Protein AF-D9UKZ8-F1 (afdb_monomer_lite)

Structure (mmCIF, N/CA/C/O backbone):
data_AF-D9UKZ8-F1
#
_entry.id   AF-D9UKZ8-F1
#
loop_
_atom_site.group_PDB
_atom_site.id
_atom_site.type_symbol
_atom_site.label_atom_id
_atom_site.label_alt_id
_atom_site.label_comp_id
_atom_site.label_asym_id
_atom_site.label_entity_id
_atom_site.label_seq_id
_atom_site.pdbx_PDB_ins_code
_atom_site.Cartn_x
_atom_site.Cartn_y
_atom_site.Cartn_z
_atom_site.occupancy
_atom_site.B_iso_or_equiv
_atom_site.auth_seq_id
_atom_site.auth_comp_id
_atom_site.auth_asym_id
_atom_site.auth_atom_id
_atom_site.pdbx_PDB_model_num
ATOM 1 N N . MET A 1 1 ? 31.406 -18.315 -39.374 1.00 43.69 1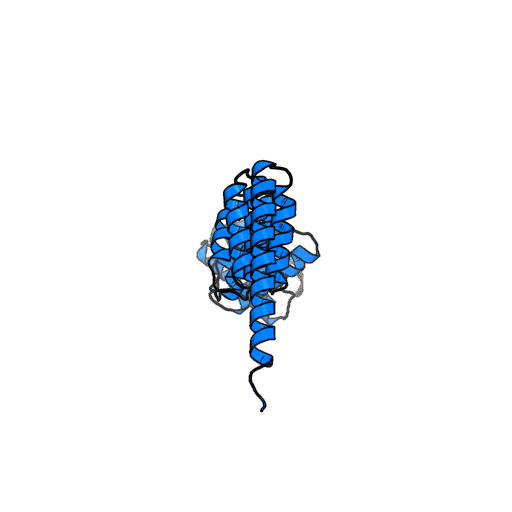 MET A N 1
ATOM 2 C CA . MET A 1 1 ? 31.019 -16.889 -39.378 1.00 43.69 1 MET A CA 1
ATOM 3 C C . MET A 1 1 ? 30.953 -16.424 -37.938 1.00 43.69 1 MET A C 1
ATOM 5 O O . MET A 1 1 ? 30.116 -16.901 -37.186 1.00 43.69 1 MET A O 1
ATOM 9 N N . THR A 1 2 ? 31.906 -15.600 -37.524 1.00 48.28 2 THR A N 1
ATOM 10 C CA . THR A 1 2 ? 32.027 -15.119 -36.146 1.00 48.28 2 THR A CA 1
ATOM 11 C C . THR A 1 2 ? 31.001 -14.008 -35.942 1.00 48.28 2 THR A C 1
ATOM 13 O O . THR A 1 2 ? 31.088 -12.976 -36.603 1.00 48.28 2 THR A O 1
ATOM 16 N N . HIS A 1 3 ? 30.013 -14.212 -35.069 1.00 52.50 3 HIS A N 1
ATOM 17 C CA . HIS A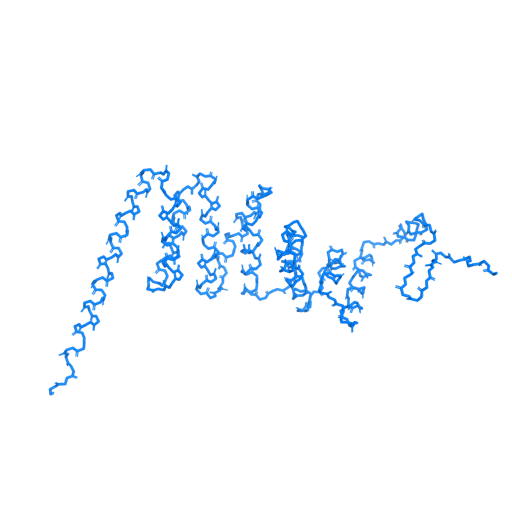 1 3 ? 29.114 -13.143 -34.630 1.00 52.50 3 HIS A CA 1
ATOM 18 C C . HIS A 1 3 ? 29.924 -12.110 -33.825 1.00 52.50 3 HIS A C 1
ATOM 20 O O . HIS A 1 3 ? 30.012 -12.182 -32.605 1.00 52.50 3 HIS A O 1
ATOM 26 N N . LEU A 1 4 ? 30.554 -11.163 -34.523 1.00 62.19 4 LEU A N 1
ATOM 27 C CA . LEU A 1 4 ? 31.272 -10.009 -33.968 1.00 62.19 4 LEU A CA 1
ATOM 28 C C . LEU A 1 4 ? 30.285 -8.861 -33.695 1.00 62.19 4 LEU A C 1
ATOM 30 O O . LEU A 1 4 ? 30.424 -7.753 -34.202 1.00 62.19 4 LEU A O 1
ATOM 34 N N . GLY A 1 5 ? 29.232 -9.156 -32.935 1.00 75.81 5 GLY A N 1
ATOM 35 C CA . GLY A 1 5 ? 28.256 -8.169 -32.479 1.00 75.81 5 GLY A CA 1
ATOM 36 C C . GLY A 1 5 ? 28.402 -7.909 -30.978 1.00 75.81 5 GLY A C 1
ATOM 37 O O . GLY A 1 5 ? 28.813 -8.807 -30.244 1.00 75.81 5 GLY A O 1
ATOM 38 N N . PRO A 1 6 ? 28.022 -6.719 -30.477 1.00 83.56 6 PRO A N 1
ATOM 39 C CA . PRO A 1 6 ? 27.996 -6.446 -29.036 1.00 83.56 6 PRO A CA 1
ATOM 40 C C . PRO A 1 6 ? 26.953 -7.289 -28.281 1.00 83.56 6 PRO A C 1
ATOM 42 O O . PRO A 1 6 ? 26.957 -7.333 -27.049 1.00 83.56 6 PRO A O 1
ATOM 45 N N . LEU A 1 7 ? 26.071 -7.966 -29.021 1.00 87.25 7 LEU A N 1
ATOM 46 C CA . LEU A 1 7 ? 25.014 -8.828 -28.523 1.00 87.25 7 LEU A CA 1
ATOM 47 C C . LEU A 1 7 ? 25.228 -10.269 -29.007 1.00 87.25 7 LEU A C 1
ATOM 49 O O . LEU A 1 7 ? 25.639 -10.500 -30.143 1.00 87.25 7 LEU A O 1
ATOM 53 N N . THR A 1 8 ? 24.918 -11.228 -28.143 1.00 87.75 8 THR A N 1
ATOM 54 C CA . THR A 1 8 ? 24.933 -12.672 -28.397 1.00 87.75 8 THR A CA 1
ATOM 55 C C . THR A 1 8 ? 23.569 -13.277 -28.074 1.00 87.75 8 THR A C 1
ATOM 57 O O . THR A 1 8 ? 22.753 -12.671 -27.380 1.00 87.75 8 THR A O 1
ATOM 60 N N . GLY A 1 9 ? 23.319 -14.495 -28.554 1.00 84.56 9 GLY A N 1
ATOM 61 C CA . GLY A 1 9 ? 22.073 -15.222 -28.307 1.00 84.56 9 GLY A CA 1
ATOM 62 C C . GLY A 1 9 ? 21.142 -15.277 -29.518 1.00 84.56 9 GLY A C 1
ATOM 63 O O . GLY A 1 9 ? 21.522 -14.896 -30.623 1.00 84.56 9 GLY A O 1
ATOM 64 N N . GLY A 1 10 ? 19.948 -15.828 -29.300 1.00 76.94 10 GLY A N 1
ATOM 65 C CA . GLY A 1 10 ? 18.916 -16.036 -30.319 1.00 76.94 10 GLY A CA 1
ATOM 66 C C . GLY A 1 10 ? 17.708 -15.109 -30.128 1.00 76.94 10 GLY A C 1
ATOM 67 O O . GLY A 1 10 ? 17.706 -14.308 -29.190 1.00 76.94 10 GLY A O 1
ATOM 68 N N . PRO A 1 11 ? 16.670 -15.228 -30.976 1.00 70.44 11 PRO A N 1
ATOM 69 C CA . PRO A 1 11 ? 15.498 -14.343 -30.964 1.00 70.44 11 PRO A CA 1
ATOM 70 C C . PRO A 1 11 ? 14.793 -14.258 -29.600 1.00 70.44 11 PRO A C 1
ATOM 72 O O . PRO A 1 11 ? 14.291 -13.196 -29.244 1.00 70.44 11 PRO A O 1
ATOM 75 N N . ASP A 1 12 ? 14.836 -15.327 -28.801 1.00 69.81 12 ASP A N 1
ATOM 76 C CA . ASP A 1 12 ? 14.158 -15.385 -27.500 1.00 69.81 12 ASP A CA 1
ATOM 77 C C . ASP A 1 12 ? 15.036 -14.958 -26.312 1.00 69.81 12 ASP A C 1
ATOM 79 O O . ASP A 1 12 ? 14.540 -14.770 -25.201 1.00 69.81 12 ASP A O 1
ATOM 83 N N . ALA A 1 13 ? 16.350 -14.812 -26.510 1.00 75.62 13 ALA A N 1
ATOM 84 C CA . ALA A 1 13 ? 17.276 -14.505 -25.424 1.00 75.62 13 ALA A CA 1
ATOM 85 C C . ALA A 1 13 ? 18.540 -13.801 -25.929 1.00 75.62 13 ALA A C 1
ATOM 87 O O . ALA A 1 13 ? 19.589 -14.425 -26.114 1.00 75.62 13 ALA A O 1
ATOM 88 N N . VAL A 1 14 ? 18.434 -12.483 -26.099 1.00 83.75 14 VAL A N 1
ATOM 89 C CA . VAL A 1 14 ? 19.556 -11.602 -26.436 1.00 83.75 14 VAL A CA 1
ATOM 90 C C . VAL A 1 14 ? 20.306 -11.200 -25.165 1.00 83.75 14 VAL A C 1
ATOM 92 O O . VAL A 1 14 ? 19.712 -10.784 -24.170 1.00 83.75 14 VAL A O 1
ATOM 95 N N . ARG A 1 15 ? 21.631 -11.326 -25.193 1.00 86.50 15 ARG A N 1
ATOM 96 C CA . ARG A 1 15 ? 22.547 -11.026 -24.088 1.00 86.50 15 ARG A CA 1
ATOM 97 C C . ARG A 1 15 ? 23.670 -10.128 -24.588 1.00 86.50 15 ARG A C 1
ATOM 99 O O . ARG A 1 15 ? 23.974 -10.121 -25.773 1.00 86.50 15 ARG A O 1
ATOM 106 N N . TRP A 1 16 ? 24.315 -9.386 -23.696 1.00 87.69 16 TRP A N 1
ATOM 107 C CA . TRP A 1 16 ? 25.563 -8.711 -24.054 1.00 87.69 16 TRP A CA 1
ATOM 108 C C . TRP A 1 16 ? 26.669 -9.742 -24.238 1.00 87.69 16 TRP A C 1
ATOM 110 O O . TRP A 1 16 ? 26.796 -10.657 -23.426 1.00 87.69 16 TRP A O 1
ATOM 120 N N . ALA A 1 17 ? 27.488 -9.572 -25.275 1.00 89.50 17 ALA A N 1
ATOM 121 C CA . ALA A 1 17 ? 28.642 -10.436 -25.507 1.00 89.50 17 ALA A CA 1
ATOM 122 C C . ALA A 1 17 ? 29.634 -10.385 -24.331 1.00 89.50 17 ALA A C 1
ATOM 124 O O . ALA A 1 17 ? 30.278 -11.381 -24.017 1.00 89.50 17 ALA A O 1
ATOM 125 N N . HIS A 1 18 ? 29.727 -9.227 -23.667 1.00 85.94 18 HIS A N 1
ATOM 126 C CA . HIS A 1 18 ? 30.562 -9.016 -22.491 1.00 85.94 18 HIS A CA 1
ATOM 127 C C . HIS A 1 18 ? 29.959 -7.931 -21.574 1.00 85.94 18 HIS A C 1
ATOM 129 O O . HIS A 1 18 ? 29.495 -6.913 -22.100 1.00 85.94 18 HIS A O 1
ATOM 135 N N . PRO A 1 19 ? 29.998 -8.068 -20.230 1.00 86.06 19 PRO A N 1
ATOM 136 C CA . PRO A 1 19 ? 29.490 -7.049 -19.301 1.00 86.06 19 PRO A CA 1
ATOM 137 C C . PRO A 1 19 ? 30.076 -5.645 -19.529 1.00 86.06 19 PRO A C 1
ATOM 139 O O . PRO A 1 19 ? 29.339 -4.667 -19.526 1.00 86.06 19 PRO A O 1
ATOM 142 N N . LEU A 1 20 ? 31.370 -5.543 -19.859 1.00 88.88 20 LEU A N 1
ATOM 143 C CA . LEU A 1 20 ? 32.014 -4.250 -20.158 1.00 88.88 20 LEU A CA 1
ATOM 144 C C . LEU A 1 20 ? 31.395 -3.505 -21.353 1.00 88.88 20 LEU A C 1
ATOM 146 O O . LEU A 1 20 ? 31.395 -2.279 -21.366 1.00 88.88 20 LEU A O 1
ATOM 150 N N . LEU A 1 21 ? 30.855 -4.215 -22.351 1.00 88.75 21 LEU A N 1
ATOM 151 C CA . LEU A 1 21 ? 30.192 -3.572 -23.493 1.00 88.75 21 LEU A CA 1
ATOM 152 C C . LEU A 1 21 ? 28.871 -2.927 -23.070 1.00 88.75 21 LEU A C 1
ATOM 154 O O . LEU A 1 21 ? 28.566 -1.814 -23.494 1.00 88.75 21 LEU A O 1
ATOM 158 N N . ARG A 1 22 ? 28.122 -3.602 -22.189 1.00 87.44 22 ARG A N 1
ATOM 159 C CA . ARG A 1 22 ? 26.929 -3.032 -21.557 1.00 87.44 22 ARG A CA 1
ATOM 160 C C . ARG A 1 22 ? 27.299 -1.766 -20.800 1.00 87.44 22 ARG A C 1
ATOM 162 O O . ARG A 1 22 ? 26.659 -0.739 -21.000 1.00 87.44 22 ARG A O 1
ATOM 169 N N . ASP A 1 23 ? 28.321 -1.839 -19.956 1.00 88.50 23 ASP A N 1
ATOM 170 C CA . ASP A 1 23 ? 28.701 -0.723 -19.092 1.00 88.50 23 ASP A CA 1
ATOM 171 C C . ASP A 1 23 ? 29.212 0.469 -19.909 1.00 88.50 23 ASP A C 1
ATOM 173 O O . ASP A 1 23 ? 28.809 1.596 -19.638 1.00 88.50 23 ASP A O 1
ATOM 177 N N . ALA A 1 24 ? 29.989 0.233 -20.972 1.00 89.56 24 ALA A N 1
ATOM 178 C CA . ALA A 1 24 ? 30.436 1.278 -21.893 1.00 89.56 24 ALA A CA 1
ATOM 179 C C . ALA A 1 24 ? 29.264 1.988 -22.594 1.00 89.56 24 ALA A C 1
ATOM 181 O O . ALA A 1 24 ? 29.239 3.216 -22.677 1.00 89.56 24 ALA A O 1
ATOM 182 N N . VAL A 1 25 ? 28.259 1.236 -23.060 1.00 87.19 25 VAL A N 1
ATOM 183 C CA . VAL A 1 25 ? 27.056 1.821 -23.678 1.00 87.19 25 VAL A CA 1
ATOM 184 C C . VAL A 1 25 ? 26.232 2.593 -22.649 1.00 87.19 25 VAL A C 1
ATOM 186 O O . VAL A 1 25 ? 25.792 3.710 -22.922 1.00 87.19 25 VAL A O 1
ATOM 189 N N . LEU A 1 26 ? 26.036 2.024 -21.458 1.00 85.94 26 LEU A N 1
ATOM 190 C CA . LEU A 1 26 ? 25.257 2.659 -20.400 1.00 85.94 26 LEU A CA 1
ATOM 191 C C . LEU A 1 26 ? 25.962 3.887 -19.814 1.00 85.94 26 LEU A C 1
ATOM 193 O O . LEU A 1 26 ? 25.271 4.819 -19.405 1.00 85.94 26 LEU A O 1
ATOM 197 N N . ALA A 1 27 ? 27.296 3.936 -19.788 1.00 88.25 27 ALA A N 1
ATOM 198 C CA . ALA A 1 27 ? 28.064 5.088 -19.311 1.00 88.25 27 ALA A CA 1
ATOM 199 C C . ALA A 1 27 ? 27.770 6.363 -20.120 1.00 88.25 27 ALA A C 1
ATOM 201 O O . ALA A 1 27 ? 27.761 7.453 -19.558 1.00 88.25 27 ALA A O 1
ATOM 202 N N . GLY A 1 28 ? 27.449 6.228 -21.411 1.00 88.88 28 GLY A N 1
ATOM 203 C CA . GLY A 1 28 ? 27.037 7.350 -22.259 1.00 88.88 28 GLY A CA 1
ATOM 204 C C . GLY A 1 28 ? 25.575 7.783 -22.091 1.00 88.88 28 GLY A C 1
ATOM 205 O O . GLY A 1 28 ? 25.136 8.725 -22.748 1.00 88.88 28 GLY A O 1
ATOM 206 N N . TRP A 1 29 ? 24.781 7.091 -21.269 1.00 93.75 29 TRP A N 1
ATOM 207 C CA . TRP A 1 29 ? 23.361 7.393 -21.093 1.00 93.75 29 TRP A CA 1
ATOM 208 C C . TRP A 1 29 ? 23.116 8.264 -19.870 1.00 93.75 29 TRP A C 1
ATOM 210 O O . TRP A 1 29 ? 23.532 7.929 -18.763 1.00 93.75 29 TRP A O 1
ATOM 220 N N . THR A 1 30 ? 22.315 9.312 -20.058 1.00 94.44 30 THR A N 1
ATOM 221 C CA . THR A 1 30 ? 21.744 10.078 -18.948 1.00 94.44 30 THR A CA 1
ATOM 222 C C . THR A 1 30 ? 20.743 9.234 -18.158 1.00 94.44 30 THR A C 1
ATOM 224 O O . THR A 1 30 ? 20.099 8.329 -18.701 1.00 94.44 30 THR A O 1
ATOM 227 N N . ASP A 1 31 ? 20.527 9.575 -16.888 1.00 90.75 31 ASP A N 1
ATOM 228 C CA . ASP A 1 31 ? 19.522 8.900 -16.059 1.00 90.75 31 ASP A CA 1
ATOM 229 C C . ASP A 1 31 ? 18.110 9.006 -16.642 1.00 90.75 31 ASP A C 1
ATOM 231 O O . ASP A 1 31 ? 17.330 8.058 -16.572 1.00 90.75 31 ASP A O 1
ATOM 235 N N . ALA A 1 32 ? 17.784 10.142 -17.267 1.00 92.94 32 ALA A N 1
ATOM 236 C CA . ALA A 1 32 ? 16.512 10.327 -17.958 1.00 92.94 32 ALA A CA 1
ATOM 237 C C . ALA A 1 32 ? 16.336 9.302 -19.088 1.00 92.94 32 ALA A C 1
ATOM 239 O O . ALA A 1 32 ? 15.286 8.666 -19.186 1.00 92.94 32 ALA A O 1
ATOM 240 N N . ARG A 1 33 ? 17.386 9.080 -19.889 1.00 94.12 33 ARG A N 1
ATOM 241 C CA . ARG A 1 33 ? 17.378 8.080 -20.961 1.00 94.12 33 ARG A CA 1
ATOM 242 C C . ARG A 1 33 ? 17.247 6.660 -20.411 1.00 94.12 33 ARG A C 1
ATOM 244 O O . ARG A 1 33 ? 16.481 5.871 -20.954 1.00 94.12 33 ARG A O 1
ATOM 251 N N . ARG A 1 34 ? 17.942 6.337 -19.314 1.00 93.25 34 ARG A N 1
ATOM 252 C CA . ARG A 1 34 ? 17.830 5.027 -18.646 1.00 93.25 34 ARG A CA 1
ATOM 253 C C . ARG A 1 34 ? 16.407 4.772 -18.146 1.00 93.25 34 ARG A C 1
ATOM 255 O O . ARG A 1 34 ? 15.838 3.723 -18.437 1.00 93.25 34 ARG A O 1
ATOM 262 N N . ARG A 1 35 ? 15.806 5.746 -17.455 1.00 93.81 35 ARG A N 1
ATOM 263 C CA . ARG A 1 35 ? 14.422 5.658 -16.963 1.00 93.81 35 ARG A CA 1
ATOM 264 C C . ARG A 1 35 ? 13.412 5.490 -18.099 1.00 93.81 35 ARG A C 1
ATOM 266 O O . ARG A 1 35 ? 12.496 4.682 -17.964 1.00 93.81 35 ARG A O 1
ATOM 273 N N . LEU A 1 36 ? 13.590 6.212 -19.210 1.00 94.50 36 LEU A N 1
ATOM 274 C CA . LEU A 1 36 ? 12.739 6.069 -20.394 1.00 94.50 36 LEU A CA 1
ATOM 275 C C . LEU A 1 36 ? 12.841 4.661 -20.992 1.00 94.50 36 LEU A C 1
ATOM 277 O O . LEU A 1 36 ? 11.817 4.028 -21.216 1.00 94.50 36 LEU A O 1
ATOM 281 N N . ALA A 1 37 ? 14.052 4.127 -21.157 1.00 94.44 37 ALA A N 1
ATOM 282 C CA . ALA A 1 37 ? 14.236 2.775 -21.681 1.00 94.44 37 ALA A CA 1
ATOM 283 C C . ALA A 1 37 ? 13.603 1.699 -20.778 1.00 94.44 37 ALA A C 1
ATOM 285 O O . ALA A 1 37 ? 13.014 0.737 -21.269 1.00 94.44 37 ALA A O 1
ATOM 286 N N . HIS A 1 38 ? 13.674 1.861 -19.451 1.00 96.12 38 HIS A N 1
ATOM 287 C CA . HIS A 1 38 ? 12.977 0.975 -18.516 1.00 96.12 38 HIS A CA 1
ATOM 288 C C . HIS A 1 38 ? 11.454 1.047 -18.661 1.00 96.12 38 HIS A C 1
ATOM 290 O O . HIS A 1 38 ? 10.794 0.006 -18.631 1.00 96.12 38 HIS A O 1
ATOM 296 N N . ARG A 1 39 ? 10.902 2.248 -18.869 1.00 96.00 39 ARG A N 1
ATOM 297 C CA . ARG A 1 39 ? 9.478 2.437 -19.166 1.00 96.00 39 ARG A CA 1
ATOM 298 C C . ARG A 1 39 ? 9.084 1.754 -20.477 1.00 96.00 39 ARG A C 1
ATOM 300 O O . ARG A 1 39 ? 8.134 0.981 -20.480 1.00 96.00 39 ARG A O 1
ATOM 307 N N . GLU A 1 40 ? 9.816 1.988 -21.563 1.00 96.62 40 GLU A N 1
ATOM 308 C CA . GLU A 1 40 ? 9.535 1.384 -22.875 1.00 96.62 40 GLU A CA 1
ATOM 309 C C . GLU A 1 40 ? 9.595 -0.148 -22.820 1.00 96.62 40 GLU A C 1
ATOM 311 O O . GLU A 1 40 ? 8.739 -0.830 -23.386 1.00 96.62 40 GLU A O 1
ATOM 316 N N . ALA A 1 41 ? 10.563 -0.698 -22.081 1.00 95.94 41 ALA A N 1
ATOM 317 C CA . ALA A 1 41 ? 10.653 -2.132 -21.837 1.00 95.94 41 ALA A CA 1
ATOM 318 C C . ALA A 1 41 ? 9.440 -2.656 -21.051 1.00 95.94 41 ALA A C 1
ATOM 320 O O . ALA A 1 41 ? 8.880 -3.686 -21.422 1.00 95.94 41 ALA A O 1
ATOM 321 N N . ALA A 1 42 ? 9.006 -1.953 -19.999 1.00 97.31 42 ALA A N 1
ATOM 322 C CA . ALA A 1 42 ? 7.806 -2.315 -19.243 1.00 97.31 42 ALA A CA 1
ATOM 323 C C . ALA A 1 42 ? 6.557 -2.320 -20.142 1.00 97.31 42 ALA A C 1
ATOM 325 O O . ALA A 1 42 ? 5.793 -3.282 -20.145 1.00 97.31 42 ALA A O 1
ATOM 326 N N . GLU A 1 43 ? 6.383 -1.279 -20.956 1.00 96.94 43 GLU A N 1
ATOM 327 C CA . GLU A 1 43 ? 5.266 -1.170 -21.895 1.00 96.94 43 GLU A CA 1
ATOM 328 C C . GLU A 1 43 ? 5.286 -2.282 -22.954 1.00 96.94 43 GLU A C 1
ATOM 330 O O . GLU A 1 43 ? 4.236 -2.821 -23.305 1.00 96.94 43 GLU A O 1
ATOM 335 N N . ALA A 1 44 ? 6.465 -2.660 -23.456 1.00 96.62 44 ALA A N 1
ATOM 336 C CA . ALA A 1 44 ? 6.603 -3.760 -24.405 1.00 96.62 44 ALA A CA 1
ATOM 337 C C . ALA A 1 44 ? 6.222 -5.115 -23.785 1.00 96.62 44 ALA A C 1
ATOM 339 O O . ALA A 1 44 ? 5.482 -5.876 -24.409 1.00 96.62 44 ALA A O 1
ATOM 340 N N . LEU A 1 45 ? 6.675 -5.392 -22.556 1.00 96.19 45 LEU A N 1
ATOM 341 C CA . LEU A 1 45 ? 6.308 -6.604 -21.813 1.00 96.19 45 LEU A CA 1
ATOM 342 C C . LEU A 1 45 ? 4.795 -6.656 -21.557 1.00 96.19 45 LEU A C 1
ATOM 344 O O . LEU A 1 45 ? 4.164 -7.684 -21.792 1.00 96.19 45 LEU A O 1
ATOM 348 N N . LEU A 1 46 ? 4.198 -5.527 -21.162 1.00 96.56 46 LEU A N 1
ATOM 349 C CA . LEU A 1 46 ? 2.756 -5.431 -20.948 1.00 96.56 46 LEU A CA 1
ATOM 350 C C . LEU A 1 46 ? 1.967 -5.708 -22.236 1.00 96.56 46 LEU A C 1
ATOM 352 O O . LEU A 1 46 ? 1.026 -6.496 -22.214 1.00 96.56 46 LEU A O 1
ATOM 356 N N . ARG A 1 47 ? 2.356 -5.103 -23.369 1.00 96.25 47 ARG A N 1
ATOM 357 C CA . ARG A 1 47 ? 1.693 -5.335 -24.668 1.00 96.25 47 ARG A CA 1
ATOM 358 C C . ARG A 1 47 ? 1.798 -6.783 -25.140 1.00 96.25 47 ARG A C 1
ATOM 360 O O . ARG A 1 47 ? 0.910 -7.247 -25.848 1.00 96.25 47 ARG A O 1
ATOM 367 N N . ARG A 1 48 ? 2.864 -7.489 -24.757 1.00 94.44 48 ARG A N 1
ATOM 368 C CA . ARG A 1 48 ? 3.038 -8.919 -25.038 1.00 94.44 48 ARG A CA 1
ATOM 369 C C . ARG A 1 48 ? 2.157 -9.816 -24.157 1.00 94.44 48 ARG A C 1
ATOM 371 O O . ARG A 1 48 ? 1.995 -10.988 -24.476 1.00 94.44 48 ARG A O 1
ATOM 378 N N . GLY A 1 49 ? 1.564 -9.272 -23.094 1.00 94.38 49 GLY A N 1
ATOM 379 C CA . GLY A 1 49 ? 0.750 -10.028 -22.143 1.00 94.38 49 GLY A CA 1
ATOM 380 C C . GLY A 1 49 ? 1.578 -10.778 -21.101 1.00 94.38 49 GLY A C 1
ATOM 381 O O . GLY A 1 49 ? 1.114 -11.778 -20.555 1.00 94.38 49 GLY A O 1
ATOM 382 N N . ASP A 1 50 ? 2.806 -10.325 -20.829 1.00 94.50 50 ASP A N 1
ATOM 383 C CA . ASP A 1 50 ? 3.622 -10.906 -19.769 1.00 94.50 50 ASP A CA 1
ATOM 384 C C . ASP A 1 50 ? 2.959 -10.723 -18.395 1.00 94.50 50 ASP A C 1
ATOM 386 O O . ASP A 1 50 ? 2.154 -9.817 -18.162 1.00 94.50 50 ASP A O 1
ATOM 390 N N . ARG A 1 51 ? 3.344 -11.585 -17.448 1.00 94.75 51 ARG A N 1
ATOM 391 C CA . ARG A 1 51 ? 2.915 -11.474 -16.049 1.00 94.75 51 ARG A CA 1
ATOM 392 C C . ARG A 1 51 ? 3.321 -10.125 -15.442 1.00 94.75 51 ARG A C 1
ATOM 394 O O . ARG A 1 51 ? 4.314 -9.519 -15.845 1.00 94.75 51 ARG A O 1
ATOM 401 N N . ALA A 1 52 ? 2.585 -9.704 -14.413 1.00 95.81 52 ALA A N 1
ATOM 402 C CA . ALA A 1 52 ? 2.783 -8.417 -13.751 1.00 95.81 52 ALA A CA 1
ATOM 403 C C . ALA A 1 52 ? 4.206 -8.234 -13.195 1.00 95.81 52 ALA A C 1
ATOM 405 O O . ALA A 1 52 ? 4.795 -7.172 -13.367 1.00 95.81 52 ALA A O 1
ATOM 406 N N . GLU A 1 53 ? 4.801 -9.268 -12.591 1.00 96.31 53 GLU A N 1
ATOM 407 C CA . GLU A 1 53 ? 6.106 -9.146 -11.930 1.00 96.31 53 GLU A CA 1
ATOM 408 C C . GLU A 1 53 ? 7.261 -8.754 -12.882 1.00 96.31 53 GLU A C 1
ATOM 410 O O . GLU A 1 53 ? 7.959 -7.779 -12.589 1.00 96.31 53 GLU A O 1
ATOM 415 N N . PRO A 1 54 ? 7.479 -9.413 -14.040 1.00 96.62 54 PRO A N 1
ATOM 416 C CA . PRO A 1 54 ? 8.460 -8.957 -15.025 1.00 96.62 54 PRO A CA 1
ATOM 417 C C . PRO A 1 54 ? 8.298 -7.491 -15.438 1.00 96.62 54 PRO A C 1
ATOM 419 O O . PRO A 1 54 ? 9.300 -6.786 -15.581 1.00 96.62 54 PRO A O 1
ATOM 422 N N . VAL A 1 55 ? 7.055 -7.028 -15.609 1.00 97.88 55 VAL A N 1
ATOM 423 C CA . VAL A 1 55 ? 6.744 -5.633 -15.949 1.00 97.88 55 VAL A CA 1
ATOM 424 C C . VAL A 1 55 ? 7.088 -4.715 -14.770 1.00 97.88 55 VAL A C 1
ATOM 426 O O . VAL A 1 55 ? 7.811 -3.731 -14.942 1.00 97.88 55 VAL A O 1
ATOM 429 N N . ALA A 1 56 ? 6.651 -5.068 -13.560 1.00 97.44 56 ALA A N 1
ATOM 430 C CA . ALA A 1 56 ? 6.895 -4.327 -12.326 1.00 97.44 56 ALA A CA 1
ATOM 431 C C . ALA A 1 56 ? 8.393 -4.160 -12.030 1.00 97.44 56 ALA A C 1
ATOM 433 O O . ALA A 1 56 ? 8.836 -3.058 -11.710 1.00 97.44 56 ALA A O 1
ATOM 434 N N . ARG A 1 57 ? 9.213 -5.199 -12.244 1.00 97.31 57 ARG A N 1
ATOM 435 C CA . ARG A 1 57 ? 10.678 -5.111 -12.092 1.00 97.31 57 ARG A CA 1
ATOM 436 C C . ARG A 1 57 ? 11.314 -4.091 -13.042 1.00 97.31 57 ARG A C 1
ATOM 438 O O . ARG A 1 57 ? 12.337 -3.502 -12.706 1.00 97.31 57 ARG A O 1
ATOM 445 N N . ARG A 1 58 ? 10.727 -3.835 -14.218 1.00 97.12 58 ARG A N 1
ATOM 446 C CA . ARG A 1 58 ? 11.173 -2.730 -15.089 1.00 97.12 58 ARG A CA 1
ATOM 447 C C . ARG A 1 58 ? 10.694 -1.380 -14.574 1.00 97.12 58 ARG A C 1
ATOM 449 O O . ARG A 1 58 ? 11.478 -0.435 -14.583 1.00 97.12 58 ARG A O 1
ATOM 456 N N . LEU A 1 59 ? 9.468 -1.306 -14.058 1.00 97.50 59 LEU A N 1
ATOM 457 C CA . LEU A 1 59 ? 8.915 -0.087 -13.461 1.00 97.50 59 LEU A CA 1
ATOM 458 C C . LEU A 1 59 ? 9.677 0.394 -12.218 1.00 97.50 59 LEU A C 1
ATOM 460 O O . LEU A 1 59 ? 9.754 1.604 -12.011 1.00 97.50 59 LEU A O 1
ATOM 464 N N . LEU A 1 60 ? 10.300 -0.505 -11.446 1.00 97.12 60 LEU A N 1
ATOM 465 C CA . LEU A 1 60 ? 11.175 -0.137 -10.319 1.00 97.12 60 LEU A CA 1
ATOM 466 C C . LEU A 1 60 ? 12.332 0.785 -10.732 1.00 97.12 60 LEU A C 1
ATOM 468 O O . LEU A 1 60 ? 12.772 1.620 -9.947 1.00 97.12 60 LEU A O 1
ATOM 472 N N . HIS A 1 61 ? 12.814 0.652 -11.967 1.00 95.44 61 HIS A N 1
ATOM 473 C CA . HIS A 1 61 ? 13.906 1.462 -12.510 1.00 95.44 61 HIS A CA 1
ATOM 474 C C . HIS A 1 61 ? 13.421 2.550 -13.479 1.00 95.44 61 HIS A C 1
ATOM 476 O O . HIS A 1 61 ? 14.224 3.319 -14.014 1.00 95.44 61 HIS A O 1
ATOM 482 N N . ALA A 1 62 ? 12.112 2.626 -13.714 1.00 93.44 62 ALA A N 1
ATOM 483 C CA . ALA A 1 62 ? 11.490 3.693 -14.478 1.00 93.44 62 ALA A CA 1
ATOM 484 C C . ALA A 1 62 ? 11.112 4.861 -13.554 1.00 93.44 62 ALA A C 1
ATOM 486 O O . ALA A 1 62 ? 10.768 4.673 -12.386 1.00 93.44 62 ALA A O 1
ATOM 487 N N . GLY A 1 63 ? 11.114 6.080 -14.098 1.00 89.81 63 GLY A N 1
ATOM 488 C CA . GLY A 1 63 ? 10.450 7.211 -13.440 1.00 89.81 63 GLY A CA 1
ATOM 489 C C . GLY A 1 63 ? 8.928 7.038 -13.438 1.00 89.81 63 GLY A C 1
ATOM 490 O O . GLY A 1 63 ? 8.422 6.088 -14.040 1.00 89.81 63 GLY A O 1
ATOM 491 N N . THR A 1 64 ? 8.206 7.955 -12.787 1.00 93.19 64 THR A N 1
ATOM 492 C CA . THR A 1 64 ? 6.733 7.974 -12.780 1.00 93.19 64 THR A CA 1
ATOM 493 C C . THR A 1 64 ? 6.179 7.869 -14.200 1.00 93.19 64 THR A C 1
ATOM 495 O O . THR A 1 64 ? 6.598 8.599 -15.102 1.00 93.19 64 THR A O 1
ATOM 498 N N . VAL A 1 65 ? 5.255 6.932 -14.411 1.00 94.12 65 VAL A N 1
ATOM 499 C CA . VAL A 1 65 ? 4.671 6.664 -15.729 1.00 94.12 65 VAL A CA 1
ATOM 500 C C . VAL A 1 65 ? 3.486 7.590 -15.984 1.00 94.12 65 VAL A C 1
ATOM 502 O O . VAL A 1 65 ? 3.333 8.087 -17.103 1.00 94.12 65 VAL A O 1
ATOM 505 N N . GLY A 1 66 ? 2.669 7.830 -14.955 1.00 91.88 66 GLY A N 1
ATOM 506 C CA . GLY A 1 66 ? 1.475 8.668 -15.022 1.00 91.88 66 GLY A CA 1
ATOM 507 C C . GLY A 1 66 ? 0.272 7.980 -15.668 1.00 91.88 66 GLY A C 1
ATOM 508 O O . GLY A 1 66 ? -0.667 8.657 -16.077 1.00 91.88 66 GLY A O 1
ATOM 509 N N . ALA A 1 67 ? 0.299 6.650 -15.801 1.00 91.75 67 ALA A N 1
ATOM 510 C CA . ALA A 1 67 ? -0.741 5.883 -16.479 1.00 91.75 67 ALA A CA 1
ATOM 511 C C . ALA A 1 67 ? -1.376 4.839 -15.539 1.00 91.75 67 ALA A C 1
ATOM 513 O O . ALA A 1 67 ? -0.637 4.139 -14.842 1.00 91.75 67 ALA A O 1
ATOM 514 N N . PRO A 1 68 ? -2.714 4.642 -15.563 1.00 89.44 68 PRO A N 1
ATOM 515 C CA . PRO A 1 68 ? -3.407 3.736 -14.634 1.00 89.44 68 PRO A CA 1
ATOM 516 C C . PRO A 1 68 ? -2.943 2.274 -14.676 1.00 89.44 68 PRO A C 1
ATOM 518 O O . PRO A 1 68 ? -3.131 1.530 -13.718 1.00 89.44 68 PRO A O 1
ATOM 521 N N . TRP A 1 69 ? -2.356 1.831 -15.791 1.00 94.00 69 TRP A N 1
ATOM 522 C CA . TRP A 1 69 ? -1.833 0.471 -15.903 1.00 94.00 69 TRP A CA 1
ATOM 523 C C . TRP A 1 69 ? -0.606 0.247 -15.012 1.00 94.00 69 TRP A C 1
ATOM 525 O O . TRP A 1 69 ? -0.406 -0.872 -14.550 1.00 94.00 69 TRP A O 1
ATOM 535 N N . ALA A 1 70 ? 0.201 1.282 -14.755 1.00 95.69 70 ALA A N 1
ATOM 536 C CA . ALA A 1 70 ? 1.451 1.143 -14.013 1.00 95.69 70 ALA A CA 1
ATOM 537 C C . ALA A 1 70 ? 1.186 0.820 -12.540 1.00 95.69 70 ALA A C 1
ATOM 539 O O . ALA A 1 70 ? 1.752 -0.132 -12.008 1.00 95.69 70 ALA A O 1
ATOM 540 N N . SER A 1 71 ? 0.274 1.560 -11.903 1.00 93.06 71 SER A N 1
ATOM 541 C CA . SER A 1 71 ? -0.137 1.301 -10.522 1.00 93.06 71 SER A CA 1
ATOM 542 C C . SER A 1 71 ? -0.831 -0.051 -10.365 1.00 93.06 71 SER A C 1
ATOM 544 O O . SER A 1 71 ? -0.550 -0.757 -9.401 1.00 93.06 71 SER A O 1
ATOM 546 N N . ARG A 1 72 ? -1.668 -0.455 -11.333 1.00 92.12 72 ARG A N 1
ATOM 547 C CA . ARG A 1 72 ? -2.294 -1.787 -11.339 1.00 92.12 72 ARG A CA 1
ATOM 548 C C . ARG A 1 72 ? -1.252 -2.902 -11.392 1.00 92.12 72 ARG A C 1
ATOM 550 O O . ARG A 1 72 ? -1.259 -3.771 -10.535 1.00 92.12 72 ARG A O 1
ATOM 557 N N . VAL A 1 73 ? -0.319 -2.837 -12.343 1.00 96.38 73 VAL A N 1
ATOM 558 C CA . VAL A 1 73 ? 0.746 -3.841 -12.495 1.00 96.38 73 VAL A CA 1
ATOM 559 C C . VAL A 1 73 ? 1.620 -3.936 -11.244 1.00 96.38 73 VAL A C 1
ATOM 561 O O . VAL A 1 73 ? 1.977 -5.036 -10.831 1.00 96.38 73 VAL A O 1
ATOM 564 N N . LEU A 1 74 ? 1.971 -2.799 -10.636 1.00 96.06 74 LEU A N 1
ATOM 565 C CA . LEU A 1 74 ? 2.744 -2.784 -9.394 1.00 96.06 74 LEU A CA 1
ATOM 566 C C . LEU A 1 74 ? 1.955 -3.399 -8.226 1.00 96.06 74 LEU A C 1
ATOM 568 O O . LEU A 1 74 ? 2.533 -4.161 -7.458 1.00 96.06 74 LEU A O 1
ATOM 572 N N . GLY A 1 75 ? 0.651 -3.123 -8.120 1.00 92.69 75 GLY A N 1
ATOM 573 C CA . GLY A 1 75 ? -0.230 -3.733 -7.116 1.00 92.69 75 GLY A CA 1
ATOM 574 C C . GLY A 1 75 ? -0.401 -5.245 -7.296 1.00 92.69 75 GLY A C 1
ATOM 575 O O . GLY A 1 75 ? -0.290 -5.999 -6.330 1.00 92.69 75 GLY A O 1
ATOM 576 N N . ASP A 1 76 ? -0.592 -5.704 -8.534 1.00 93.75 76 ASP A N 1
ATOM 577 C CA . ASP A 1 76 ? -0.706 -7.130 -8.861 1.00 93.75 76 ASP A CA 1
ATOM 578 C C . ASP A 1 76 ? 0.609 -7.872 -8.558 1.00 93.75 76 ASP A C 1
ATOM 580 O O . ASP A 1 76 ? 0.601 -8.961 -7.984 1.00 93.75 76 ASP A O 1
ATOM 584 N N . ALA A 1 77 ? 1.756 -7.269 -8.896 1.00 96.19 77 ALA A N 1
ATOM 585 C CA . ALA A 1 77 ? 3.070 -7.822 -8.573 1.00 96.19 77 ALA A CA 1
ATOM 586 C C . ALA A 1 77 ? 3.345 -7.843 -7.062 1.00 96.19 77 ALA A C 1
ATOM 588 O O . ALA A 1 77 ? 3.937 -8.801 -6.569 1.00 96.19 77 ALA A O 1
ATOM 589 N N . ALA A 1 78 ? 2.904 -6.819 -6.325 1.00 92.50 78 ALA A N 1
ATOM 590 C CA . ALA A 1 78 ? 2.995 -6.796 -4.869 1.00 92.50 78 ALA A CA 1
ATOM 591 C C . ALA A 1 78 ? 2.148 -7.904 -4.234 1.00 92.50 78 ALA A C 1
ATOM 593 O O . ALA A 1 78 ? 2.639 -8.604 -3.357 1.00 92.50 78 ALA A O 1
ATOM 594 N N . THR A 1 79 ? 0.919 -8.110 -4.717 1.00 91.06 79 THR A N 1
ATOM 595 C CA . THR A 1 79 ? 0.035 -9.183 -4.233 1.00 91.06 79 THR A CA 1
ATOM 596 C C . THR A 1 79 ? 0.674 -10.553 -4.459 1.00 91.06 79 THR A C 1
ATOM 598 O O . THR A 1 79 ? 0.802 -11.325 -3.518 1.00 91.06 79 THR A O 1
ATOM 601 N N . ALA A 1 80 ? 1.187 -10.814 -5.667 1.00 93.56 80 ALA A N 1
ATOM 602 C CA . ALA A 1 80 ? 1.896 -12.061 -5.958 1.00 93.56 80 ALA A CA 1
ATOM 603 C C . ALA A 1 80 ? 3.138 -12.259 -5.065 1.00 93.56 80 ALA A C 1
ATOM 605 O O . ALA A 1 80 ? 3.401 -13.362 -4.598 1.00 93.56 80 ALA A O 1
ATOM 606 N N . ALA A 1 81 ? 3.893 -11.191 -4.789 1.00 92.44 81 ALA A N 1
ATOM 607 C CA . ALA A 1 81 ? 5.037 -11.262 -3.885 1.00 92.44 81 ALA A CA 1
ATOM 608 C C . ALA A 1 81 ? 4.624 -11.542 -2.429 1.00 92.44 81 ALA A C 1
ATOM 610 O O . ALA A 1 81 ? 5.321 -12.291 -1.747 1.00 92.44 81 ALA A O 1
ATOM 611 N N . LEU A 1 82 ? 3.504 -10.986 -1.955 1.00 86.44 82 LEU A N 1
ATOM 612 C CA . LEU A 1 82 ? 2.950 -11.284 -0.629 1.00 86.44 82 LEU A CA 1
ATOM 613 C C . LEU A 1 82 ? 2.490 -12.741 -0.520 1.00 86.44 82 LEU A C 1
ATOM 615 O O . LEU A 1 82 ? 2.807 -13.388 0.477 1.00 86.44 82 LEU A O 1
ATOM 619 N N . ASP A 1 83 ? 1.810 -13.259 -1.545 1.00 89.75 83 ASP A N 1
ATOM 620 C CA . ASP A 1 83 ? 1.361 -14.657 -1.601 1.00 89.75 83 ASP A CA 1
ATOM 621 C C . ASP A 1 83 ? 2.549 -15.636 -1.539 1.00 89.75 83 ASP A C 1
ATOM 623 O O . ASP A 1 83 ? 2.469 -16.681 -0.892 1.00 89.75 83 ASP A O 1
ATOM 627 N N . ASP A 1 84 ? 3.683 -15.257 -2.135 1.00 91.44 84 ASP A N 1
ATOM 628 C CA . ASP A 1 84 ? 4.949 -16.000 -2.087 1.00 91.44 84 ASP A CA 1
ATOM 629 C C . ASP A 1 84 ? 5.800 -15.706 -0.828 1.00 91.44 84 ASP A C 1
ATOM 631 O O . ASP A 1 84 ? 6.941 -16.165 -0.731 1.00 91.44 84 ASP A O 1
ATOM 635 N N . ALA A 1 85 ? 5.300 -14.903 0.119 1.00 86.94 85 ALA A N 1
ATOM 636 C CA . ALA A 1 85 ? 6.021 -14.425 1.306 1.00 86.94 85 ALA A CA 1
ATOM 637 C C . ALA A 1 85 ? 7.346 -13.672 1.018 1.00 86.94 85 ALA A C 1
ATOM 639 O O . ALA A 1 85 ? 8.239 -13.599 1.865 1.00 86.94 85 ALA A O 1
ATOM 640 N N . ARG A 1 86 ? 7.481 -13.056 -0.163 1.00 89.75 86 ARG A N 1
ATOM 641 C CA . ARG A 1 86 ? 8.628 -12.228 -0.581 1.00 89.75 86 ARG A CA 1
ATOM 642 C C . ARG A 1 86 ? 8.427 -10.763 -0.190 1.00 89.75 86 ARG A C 1
ATOM 644 O O . ARG A 1 86 ? 8.213 -9.895 -1.038 1.00 89.75 86 ARG A O 1
ATOM 651 N N . LEU A 1 87 ? 8.503 -10.491 1.110 1.00 84.00 87 LEU A N 1
ATOM 652 C CA . LEU A 1 87 ? 8.155 -9.187 1.690 1.00 84.00 87 LEU A CA 1
ATOM 653 C C . LEU A 1 87 ? 8.975 -8.013 1.128 1.00 84.00 87 LEU A C 1
ATOM 655 O O . LEU A 1 87 ? 8.402 -6.956 0.867 1.00 84.00 87 LEU A O 1
ATOM 659 N N . ASP A 1 88 ? 10.272 -8.201 0.869 1.00 86.81 88 ASP A N 1
ATOM 660 C CA . ASP A 1 88 ? 11.136 -7.143 0.319 1.00 86.81 88 ASP A CA 1
ATOM 661 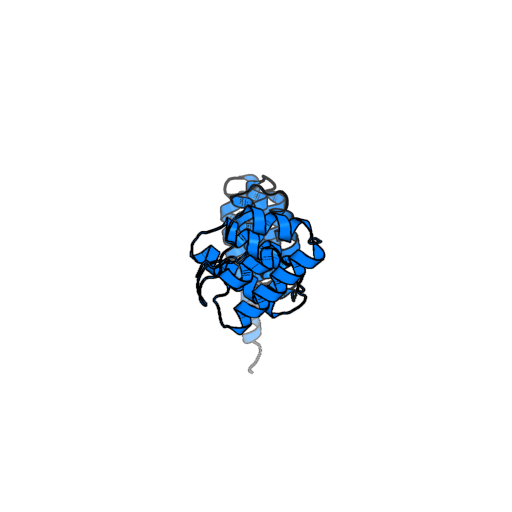C C . ASP A 1 88 ? 10.724 -6.729 -1.102 1.00 86.81 88 ASP A C 1
ATOM 663 O O . ASP A 1 88 ? 10.639 -5.538 -1.415 1.00 86.81 88 ASP A O 1
ATOM 667 N N . ASP A 1 89 ? 10.421 -7.709 -1.961 1.00 91.25 89 ASP A N 1
ATOM 668 C CA . ASP A 1 89 ? 9.924 -7.459 -3.318 1.00 91.25 89 ASP A CA 1
ATOM 669 C C . ASP A 1 89 ? 8.558 -6.752 -3.259 1.00 91.25 89 ASP A C 1
ATOM 671 O O . ASP A 1 89 ? 8.336 -5.766 -3.968 1.00 91.25 89 ASP A O 1
ATOM 675 N N . ALA A 1 90 ? 7.656 -7.213 -2.384 1.00 90.75 90 ALA A N 1
ATOM 676 C CA . ALA A 1 90 ? 6.341 -6.600 -2.212 1.00 90.75 90 ALA A CA 1
ATOM 677 C C . ALA A 1 90 ? 6.463 -5.135 -1.767 1.00 90.75 90 ALA A C 1
ATOM 679 O O . ALA A 1 90 ? 5.865 -4.248 -2.382 1.00 90.75 90 ALA A O 1
ATOM 680 N N . ALA A 1 91 ? 7.300 -4.857 -0.764 1.00 88.38 91 ALA A N 1
ATOM 681 C CA . ALA A 1 91 ? 7.555 -3.504 -0.284 1.00 88.38 91 ALA A CA 1
ATOM 682 C C . ALA A 1 91 ? 8.141 -2.608 -1.386 1.00 88.38 91 ALA A C 1
ATOM 684 O O . ALA A 1 91 ? 7.705 -1.466 -1.552 1.00 88.38 91 ALA A O 1
ATOM 685 N N . ALA A 1 92 ? 9.082 -3.120 -2.187 1.00 91.75 92 ALA A N 1
ATOM 686 C CA . ALA A 1 92 ? 9.649 -2.382 -3.313 1.00 91.75 92 ALA A CA 1
ATOM 687 C C . ALA A 1 92 ? 8.579 -1.999 -4.352 1.00 91.75 92 ALA A C 1
ATOM 689 O O . ALA A 1 92 ? 8.533 -0.845 -4.796 1.00 91.75 92 ALA A O 1
ATOM 690 N N . PHE A 1 93 ? 7.687 -2.927 -4.713 1.00 94.31 93 PHE A N 1
ATOM 691 C CA . PHE A 1 93 ? 6.599 -2.653 -5.656 1.00 94.31 93 PHE A CA 1
ATOM 692 C C . PHE A 1 93 ? 5.573 -1.660 -5.094 1.00 94.31 93 PHE A C 1
ATOM 694 O O . PHE A 1 93 ? 5.206 -0.714 -5.796 1.00 94.31 93 PHE A O 1
ATOM 701 N N . LEU A 1 94 ? 5.162 -1.811 -3.832 1.00 92.44 94 LEU A N 1
ATOM 702 C CA . LEU A 1 94 ? 4.206 -0.917 -3.168 1.00 92.44 94 LEU A CA 1
ATOM 703 C C . LEU A 1 94 ? 4.752 0.512 -3.029 1.00 92.44 94 LEU A C 1
ATOM 705 O O . LEU A 1 94 ? 4.074 1.468 -3.412 1.00 92.44 94 LEU A O 1
ATOM 709 N N . ARG A 1 95 ? 6.003 0.679 -2.571 1.00 91.56 95 ARG A N 1
ATOM 710 C CA . ARG A 1 95 ? 6.673 1.995 -2.510 1.00 91.56 95 ARG A CA 1
ATOM 711 C C . ARG A 1 95 ? 6.700 2.655 -3.882 1.00 91.56 95 ARG A C 1
ATOM 713 O O . ARG A 1 95 ? 6.377 3.834 -4.017 1.00 91.56 95 ARG A O 1
ATOM 720 N N . ARG A 1 96 ? 7.030 1.887 -4.924 1.00 94.06 96 ARG A N 1
ATOM 721 C CA . ARG A 1 96 ? 7.037 2.400 -6.295 1.00 94.06 96 ARG A CA 1
ATOM 722 C C . ARG A 1 96 ? 5.637 2.793 -6.766 1.00 94.06 96 ARG A C 1
ATOM 724 O O . ARG A 1 96 ? 5.517 3.813 -7.445 1.00 94.06 96 ARG A O 1
ATOM 731 N N . ALA A 1 97 ? 4.601 2.034 -6.416 1.00 94.81 97 ALA A N 1
ATOM 732 C CA . ALA A 1 97 ? 3.218 2.332 -6.783 1.00 94.81 97 ALA A CA 1
ATOM 733 C C . ALA A 1 97 ? 2.722 3.654 -6.179 1.00 94.81 97 ALA A C 1
ATOM 735 O O . ALA A 1 97 ? 2.031 4.403 -6.864 1.00 94.81 97 ALA A O 1
ATOM 736 N N . LEU A 1 98 ? 3.134 3.990 -4.951 1.00 92.31 98 LEU A N 1
ATOM 737 C CA . LEU A 1 98 ? 2.773 5.249 -4.279 1.00 92.31 98 LEU A CA 1
ATOM 738 C C . LEU A 1 98 ? 3.318 6.516 -4.966 1.00 92.31 98 LEU A C 1
ATOM 740 O O . LEU A 1 98 ? 2.838 7.613 -4.671 1.00 92.31 98 LEU A O 1
ATOM 744 N N . HIS A 1 99 ? 4.288 6.371 -5.878 1.00 93.25 99 HIS A N 1
ATOM 745 C CA . HIS A 1 99 ? 4.793 7.449 -6.735 1.00 93.25 99 HIS A CA 1
ATOM 746 C C . HIS A 1 99 ? 3.999 7.634 -8.039 1.00 93.25 99 HIS A C 1
ATOM 748 O O . HIS A 1 99 ? 4.276 8.573 -8.789 1.00 93.25 99 HIS A O 1
ATOM 754 N N . GLU A 1 100 ? 3.055 6.742 -8.351 1.00 94.19 100 GLU A N 1
ATOM 755 C CA . GLU A 1 100 ? 2.117 6.932 -9.458 1.00 94.19 100 GLU A CA 1
ATOM 756 C C . GLU A 1 100 ? 0.903 7.763 -9.014 1.00 94.19 100 GLU A C 1
ATOM 758 O O . GLU A 1 100 ? 0.575 7.808 -7.827 1.00 94.19 100 GLU A O 1
ATOM 763 N N . PRO A 1 101 ? 0.189 8.407 -9.952 1.00 91.44 101 PRO A N 1
ATOM 764 C CA . PRO A 1 101 ? -1.134 8.949 -9.673 1.00 91.44 101 PRO A CA 1
ATOM 765 C C . PRO A 1 101 ? -2.098 7.822 -9.276 1.00 91.44 101 PRO A C 1
ATOM 767 O O . PRO A 1 101 ? -2.285 6.859 -10.026 1.00 91.44 101 PRO A O 1
ATOM 770 N N . LEU A 1 102 ? -2.718 7.946 -8.102 1.00 88.50 102 LEU A N 1
ATOM 771 C CA . LEU A 1 102 ? -3.636 6.955 -7.538 1.00 88.50 102 LEU A CA 1
ATOM 772 C C . LEU A 1 102 ? -4.948 7.630 -7.121 1.00 88.50 102 LEU A C 1
ATOM 774 O O . LEU A 1 102 ? -4.899 8.732 -6.577 1.00 88.50 102 LEU A O 1
ATOM 778 N N . PRO A 1 103 ? -6.107 6.978 -7.313 1.00 87.50 103 PRO A N 1
ATOM 779 C CA . PRO A 1 103 ? -7.315 7.370 -6.601 1.00 87.50 103 PRO A CA 1
ATOM 780 C C . PRO A 1 103 ? -7.145 7.113 -5.095 1.00 87.50 103 PRO A C 1
ATOM 782 O O . PRO A 1 103 ? -6.467 6.158 -4.704 1.00 87.50 103 PRO A O 1
ATOM 785 N N . ASP A 1 104 ? -7.796 7.928 -4.262 1.00 86.94 104 ASP A N 1
ATOM 786 C CA . ASP A 1 104 ? -7.654 7.896 -2.796 1.00 86.94 104 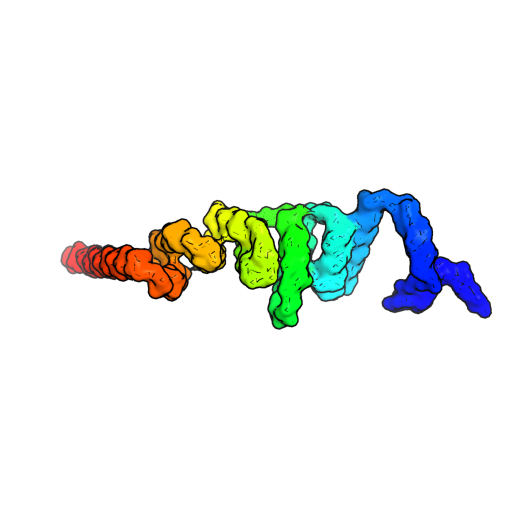ASP A CA 1
ATOM 787 C C . ASP A 1 104 ? -7.887 6.508 -2.193 1.00 86.94 104 ASP A C 1
ATOM 789 O O . ASP A 1 104 ? -7.133 6.084 -1.322 1.00 86.94 104 ASP A O 1
ATOM 793 N N . THR A 1 105 ? -8.865 5.756 -2.705 1.00 85.12 105 THR A N 1
ATOM 794 C CA . THR A 1 105 ? -9.171 4.395 -2.236 1.00 85.12 105 THR A CA 1
ATOM 795 C C . THR A 1 105 ? -8.019 3.421 -2.480 1.00 85.12 105 THR A C 1
ATOM 797 O O . THR A 1 105 ? -7.648 2.644 -1.603 1.00 85.12 105 THR A O 1
ATOM 800 N N . LEU A 1 106 ? -7.391 3.486 -3.657 1.00 84.56 106 LEU A N 1
ATOM 801 C CA . LEU A 1 106 ? -6.233 2.651 -3.963 1.00 84.56 106 LEU A CA 1
ATOM 802 C C . LEU A 1 106 ? -5.022 3.093 -3.139 1.00 84.56 106 LEU A C 1
ATOM 804 O O . LEU A 1 106 ? -4.294 2.252 -2.623 1.00 84.56 106 LEU A O 1
ATOM 808 N N . ARG A 1 107 ? -4.828 4.405 -2.963 1.00 90.81 107 ARG A N 1
ATOM 809 C CA . ARG A 1 107 ? -3.753 4.943 -2.123 1.00 90.81 107 ARG A CA 1
ATOM 810 C C . ARG A 1 107 ? -3.897 4.495 -0.666 1.00 90.81 107 ARG A C 1
ATOM 812 O O . ARG A 1 107 ? -2.918 4.025 -0.094 1.00 90.81 107 ARG A O 1
ATOM 819 N N . HIS A 1 108 ? -5.105 4.567 -0.107 1.00 89.50 108 HIS A N 1
ATOM 820 C CA . HIS A 1 108 ? -5.441 4.061 1.224 1.00 89.50 108 HIS A CA 1
ATOM 821 C C . HIS A 1 108 ? -5.020 2.594 1.381 1.00 89.50 108 HIS A C 1
ATOM 823 O O . HIS A 1 108 ? -4.302 2.236 2.320 1.00 89.50 108 HIS A O 1
ATOM 829 N N . ARG A 1 109 ? -5.443 1.744 0.437 1.00 87.50 109 ARG A N 1
ATOM 830 C CA . ARG A 1 109 ? -5.132 0.314 0.455 1.00 87.50 109 ARG A CA 1
ATOM 831 C C . ARG A 1 109 ? -3.623 0.059 0.421 1.00 87.50 109 ARG A C 1
ATOM 833 O O . ARG A 1 109 ? -3.121 -0.644 1.293 1.00 87.50 109 ARG A O 1
ATOM 840 N N . LEU A 1 110 ? -2.895 0.670 -0.518 1.00 89.06 110 LEU A N 1
ATOM 841 C CA . LEU A 1 110 ? -1.448 0.454 -0.656 1.00 89.06 110 LEU A CA 1
ATOM 842 C C . LEU A 1 110 ? -0.651 0.971 0.552 1.00 89.06 110 LEU A C 1
ATOM 844 O O . LEU A 1 110 ? 0.314 0.331 0.960 1.00 89.06 110 LEU A O 1
ATOM 848 N N . LEU A 1 111 ? -1.049 2.100 1.151 1.00 89.56 111 LEU A N 1
ATOM 849 C CA . LEU A 1 111 ? -0.424 2.610 2.378 1.00 89.56 111 LEU A CA 1
ATOM 850 C C . LEU A 1 111 ? -0.638 1.663 3.565 1.00 89.56 111 LEU A C 1
ATOM 852 O O . LEU A 1 111 ? 0.279 1.465 4.360 1.00 89.56 111 LEU A O 1
ATOM 856 N N . THR A 1 112 ? -1.822 1.055 3.664 1.00 86.12 112 THR A N 1
ATOM 857 C CA . THR A 1 112 ? -2.140 0.067 4.706 1.00 86.12 112 THR A CA 1
ATOM 858 C C . THR A 1 112 ? -1.337 -1.222 4.517 1.00 86.12 112 THR A C 1
ATOM 860 O O . THR A 1 112 ? -0.714 -1.708 5.462 1.00 86.12 112 THR A O 1
ATOM 863 N N . GLU A 1 113 ? -1.311 -1.749 3.288 1.00 84.06 113 GLU A N 1
ATOM 864 C CA . GLU A 1 113 ? -0.574 -2.966 2.924 1.00 84.06 113 GLU A CA 1
ATOM 865 C C . GLU A 1 113 ? 0.942 -2.805 3.095 1.00 84.06 113 GLU A C 1
ATOM 867 O O . GLU A 1 113 ? 1.604 -3.758 3.490 1.00 84.06 113 GLU A O 1
ATOM 872 N N . LEU A 1 114 ? 1.492 -1.611 2.845 1.00 83.88 114 LEU A N 1
ATOM 873 C CA . LEU A 1 114 ? 2.916 -1.327 3.027 1.00 83.88 114 LEU A CA 1
ATOM 874 C C . LEU A 1 114 ? 3.277 -1.034 4.491 1.00 83.88 114 LEU A C 1
ATOM 876 O O . LEU A 1 114 ? 4.282 -1.532 4.996 1.00 83.88 114 LEU A O 1
ATOM 880 N N . GLY A 1 115 ? 2.459 -0.240 5.185 1.00 78.38 115 GLY A N 1
ATOM 881 C CA . GLY A 1 115 ? 2.761 0.222 6.539 1.00 78.38 115 GLY A CA 1
ATOM 882 C C . GLY A 1 115 ? 2.763 -0.895 7.586 1.00 78.38 115 GLY A C 1
ATOM 883 O O . GLY A 1 115 ? 3.533 -0.833 8.542 1.00 78.38 115 GLY A O 1
ATOM 884 N N . SER A 1 116 ? 1.951 -1.939 7.388 1.00 73.06 116 SER A N 1
ATOM 885 C CA . SER A 1 116 ? 1.908 -3.104 8.280 1.00 73.06 116 SER A CA 1
ATOM 886 C C . SER A 1 116 ? 3.244 -3.879 8.314 1.00 73.06 116 SER A C 1
ATOM 888 O O . SER A 1 116 ? 3.846 -3.959 9.383 1.00 73.06 116 SER A O 1
ATOM 890 N N . PRO A 1 117 ? 3.771 -4.428 7.200 1.00 67.12 117 PRO A N 1
ATOM 891 C CA . PRO A 1 117 ? 5.037 -5.164 7.206 1.00 67.12 117 PRO A CA 1
ATOM 892 C C . PRO A 1 117 ? 6.261 -4.288 7.513 1.00 67.12 117 PRO A C 1
ATOM 894 O O . PRO A 1 117 ? 7.151 -4.742 8.228 1.00 67.12 117 PRO A O 1
ATOM 897 N N . GLU A 1 118 ? 6.319 -3.036 7.047 1.00 71.62 118 GLU A N 1
ATOM 898 C CA . GLU A 1 118 ? 7.463 -2.147 7.327 1.00 71.62 118 GLU A CA 1
ATOM 899 C C . GLU A 1 118 ? 7.668 -1.877 8.819 1.00 71.62 118 GLU A C 1
ATOM 901 O O . GLU A 1 118 ? 8.801 -1.720 9.280 1.00 71.62 118 GLU A O 1
ATOM 906 N N . TYR A 1 119 ? 6.575 -1.852 9.580 1.00 64.31 119 TYR A N 1
ATOM 907 C CA . TYR A 1 119 ? 6.639 -1.750 11.026 1.00 64.31 119 TYR A CA 1
ATOM 908 C C . TYR A 1 119 ? 7.244 -3.007 11.673 1.00 64.31 119 TYR A C 1
ATOM 910 O O . TYR A 1 119 ? 8.102 -2.891 12.547 1.00 64.31 119 TYR A O 1
ATOM 918 N N . PHE A 1 120 ? 6.809 -4.198 11.25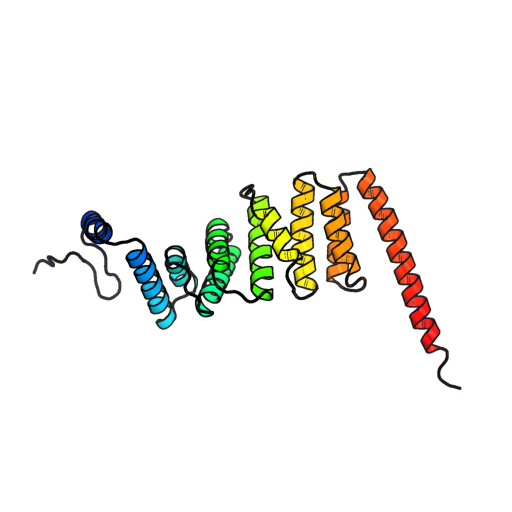0 1.00 61.56 120 PHE A N 1
ATOM 919 C CA . PHE A 1 120 ? 7.192 -5.461 11.888 1.00 61.56 120 PHE A CA 1
ATOM 920 C C . PHE A 1 120 ? 8.585 -5.963 11.501 1.00 61.56 120 PHE A C 1
ATOM 922 O O . PHE A 1 120 ? 9.240 -6.590 12.331 1.00 61.56 120 PHE A O 1
ATOM 929 N N . PHE A 1 121 ? 9.028 -5.720 10.265 1.00 62.44 121 PHE A N 1
ATOM 930 C CA . PHE A 1 121 ? 10.227 -6.368 9.720 1.00 62.44 121 PHE A CA 1
ATOM 931 C C . PHE A 1 121 ? 11.429 -5.440 9.551 1.00 62.44 121 PHE A C 1
ATOM 933 O O . PHE A 1 121 ? 12.554 -5.904 9.700 1.00 62.44 121 PHE A O 1
ATOM 940 N N . ASP A 1 122 ? 11.212 -4.150 9.281 1.00 57.34 122 ASP A N 1
ATOM 941 C CA . ASP A 1 122 ? 12.301 -3.251 8.861 1.00 57.34 122 ASP A CA 1
ATOM 942 C C . ASP A 1 122 ? 12.507 -2.054 9.805 1.00 57.34 122 ASP A C 1
ATOM 944 O O . ASP A 1 122 ? 13.329 -1.180 9.545 1.00 57.34 122 ASP A O 1
ATOM 948 N N . ALA A 1 123 ? 11.742 -1.976 10.906 1.00 52.06 123 ALA A N 1
ATOM 949 C CA . ALA A 1 123 ? 11.758 -0.851 11.850 1.00 52.06 123 ALA A CA 1
ATOM 950 C C . ALA A 1 123 ? 11.737 0.531 11.155 1.00 52.06 123 ALA A C 1
ATOM 952 O O . ALA A 1 123 ? 12.239 1.521 11.700 1.00 52.06 123 ALA A O 1
ATOM 953 N N . ALA A 1 124 ? 11.168 0.612 9.946 1.00 54.62 124 ALA A N 1
ATOM 954 C CA . ALA A 1 124 ? 11.312 1.780 9.099 1.00 54.62 124 ALA A CA 1
ATOM 955 C C . ALA A 1 124 ? 10.530 2.939 9.722 1.00 54.62 124 ALA A C 1
ATOM 957 O O . ALA A 1 124 ? 9.335 2.822 10.007 1.00 54.62 124 ALA A O 1
ATOM 958 N N . ALA A 1 125 ? 11.209 4.073 9.922 1.00 62.78 125 ALA A N 1
ATOM 959 C CA . ALA A 1 125 ? 10.632 5.298 10.481 1.00 62.78 125 ALA A CA 1
ATOM 960 C C . ALA A 1 125 ? 9.350 5.753 9.753 1.00 62.78 125 ALA A C 1
ATOM 962 O O . ALA A 1 125 ? 8.522 6.453 10.330 1.00 62.78 125 ALA A O 1
ATOM 963 N N . ASP A 1 126 ? 9.171 5.308 8.512 1.00 74.62 126 ASP A N 1
ATOM 964 C CA . ASP A 1 126 ? 8.089 5.711 7.628 1.00 74.62 126 ASP A CA 1
ATOM 965 C C . ASP A 1 126 ? 6.791 4.895 7.778 1.00 74.62 126 ASP A C 1
ATOM 967 O O . ASP A 1 126 ? 5.743 5.353 7.317 1.00 74.62 126 ASP A O 1
ATOM 971 N N . GLY A 1 127 ? 6.816 3.713 8.413 1.00 80.44 127 GLY A N 1
ATOM 972 C CA . GLY A 1 127 ? 5.642 2.829 8.483 1.00 80.44 127 GLY A CA 1
ATOM 973 C C . GLY A 1 127 ? 4.458 3.474 9.215 1.00 80.44 127 GLY A C 1
ATOM 974 O O . GLY A 1 127 ? 3.341 3.511 8.702 1.00 80.44 127 GLY A O 1
ATOM 975 N N . ILE A 1 128 ? 4.714 4.078 10.381 1.00 86.06 128 ILE A N 1
ATOM 976 C CA . ILE A 1 128 ? 3.692 4.803 11.155 1.00 86.06 128 ILE A CA 1
ATOM 977 C C . ILE A 1 128 ? 3.164 6.026 10.384 1.00 86.06 128 ILE A C 1
ATOM 979 O O . ILE A 1 128 ? 1.946 6.124 10.238 1.00 86.06 128 ILE A O 1
ATOM 983 N N . PRO A 1 129 ? 4.004 6.929 9.833 1.00 89.19 129 PRO A N 1
ATOM 984 C CA . PRO A 1 129 ? 3.535 8.010 8.966 1.00 89.19 129 PRO A CA 1
ATOM 985 C C . PRO A 1 129 ? 2.627 7.551 7.816 1.00 89.19 129 PRO A C 1
ATOM 987 O O . PRO A 1 129 ? 1.598 8.182 7.574 1.00 89.19 129 PRO A O 1
ATOM 990 N N . ARG A 1 130 ? 2.948 6.435 7.147 1.00 88.25 130 ARG A N 1
ATOM 991 C CA . ARG A 1 130 ? 2.117 5.872 6.067 1.00 88.25 130 ARG A CA 1
ATOM 992 C C . ARG A 1 130 ? 0.765 5.373 6.571 1.00 88.25 130 ARG A C 1
ATOM 994 O O . ARG A 1 130 ? -0.254 5.638 5.939 1.00 88.25 130 ARG A O 1
ATOM 1001 N N . LEU A 1 131 ? 0.735 4.712 7.726 1.00 89.38 131 LEU A N 1
ATOM 1002 C CA . LEU A 1 131 ? -0.510 4.266 8.358 1.00 89.38 131 LEU A CA 1
ATOM 1003 C C . LEU A 1 131 ? -1.368 5.447 8.841 1.00 89.38 131 LEU A C 1
ATOM 1005 O O . LEU A 1 131 ? -2.590 5.420 8.705 1.00 89.38 131 LEU A O 1
ATOM 1009 N N . VAL A 1 132 ? -0.742 6.515 9.346 1.00 91.44 132 VAL A N 1
ATOM 1010 C CA . VAL A 1 132 ? -1.433 7.770 9.690 1.00 91.44 132 VAL A CA 1
ATOM 1011 C C . VAL A 1 132 ? -2.056 8.408 8.450 1.00 91.44 132 VAL A C 1
ATOM 1013 O O . VAL A 1 132 ? -3.191 8.880 8.516 1.00 91.44 132 VAL A O 1
ATOM 1016 N N . GLU A 1 133 ? -1.343 8.427 7.323 1.00 91.25 133 GLU A N 1
ATOM 1017 C CA . GLU A 1 133 ? -1.890 8.905 6.051 1.00 91.25 133 GLU A CA 1
ATOM 1018 C C . GLU A 1 133 ? -3.066 8.030 5.594 1.00 91.25 133 GLU A C 1
ATOM 1020 O O . GLU A 1 133 ? -4.114 8.572 5.251 1.00 91.25 133 GLU A O 1
ATOM 1025 N N . ALA A 1 134 ? -2.939 6.700 5.670 1.00 91.56 134 ALA A N 1
ATOM 1026 C CA . ALA A 1 134 ? -4.005 5.770 5.300 1.00 91.56 134 ALA A CA 1
ATOM 1027 C C . ALA A 1 134 ? -5.303 6.047 6.072 1.00 91.56 134 ALA A C 1
ATOM 1029 O O . ALA A 1 134 ? -6.340 6.254 5.454 1.00 91.56 134 ALA A O 1
ATOM 1030 N N . VAL A 1 135 ? -5.244 6.157 7.404 1.00 90.56 135 VAL A N 1
ATOM 1031 C CA . VAL A 1 135 ? -6.427 6.412 8.253 1.00 90.56 135 VAL A CA 1
ATOM 1032 C C . VAL A 1 135 ? -7.123 7.744 7.926 1.00 90.56 135 VAL A C 1
ATOM 1034 O O . VAL A 1 135 ? -8.315 7.895 8.184 1.00 90.56 135 VAL A O 1
ATOM 1037 N N . ARG A 1 136 ? -6.411 8.719 7.349 1.00 90.38 136 ARG A N 1
ATOM 1038 C CA . ARG A 1 136 ? -6.977 10.025 6.967 1.00 90.38 136 ARG A CA 1
ATOM 1039 C C . ARG A 1 136 ? -7.638 10.024 5.589 1.00 90.38 136 ARG A C 1
ATOM 1041 O O . ARG A 1 136 ? -8.393 10.951 5.297 1.00 90.38 136 ARG A O 1
ATOM 1048 N N . LEU A 1 137 ? -7.341 9.042 4.739 1.00 89.88 137 LEU A N 1
ATOM 1049 C CA . LEU A 1 137 ? -7.880 8.983 3.385 1.00 89.88 137 LEU A CA 1
ATOM 1050 C C . LEU A 1 137 ? -9.311 8.418 3.373 1.00 89.88 137 LEU A C 1
ATOM 1052 O O . LEU A 1 137 ? -9.615 7.479 4.113 1.00 89.88 137 LEU A O 1
ATOM 1056 N N . PRO A 1 138 ? -10.200 8.935 2.504 1.00 86.62 138 PRO A N 1
ATOM 1057 C CA . PRO A 1 138 ? -11.515 8.344 2.306 1.00 86.62 138 PRO A CA 1
ATOM 1058 C C . PRO A 1 138 ? -11.407 6.912 1.764 1.00 86.62 138 PRO A C 1
ATOM 1060 O O . PRO A 1 138 ? -10.856 6.676 0.690 1.00 86.62 138 PRO A O 1
ATOM 1063 N N . ALA A 1 139 ? -11.993 5.958 2.482 1.00 86.25 139 ALA A N 1
ATOM 1064 C CA . ALA A 1 139 ? -12.088 4.561 2.067 1.00 86.25 139 ALA A CA 1
ATOM 1065 C C . ALA A 1 139 ? -13.376 3.919 2.609 1.00 86.25 139 ALA A C 1
ATOM 1067 O O . ALA A 1 139 ? -14.006 4.492 3.504 1.00 86.25 139 ALA A O 1
ATOM 1068 N N . PRO A 1 140 ? -13.804 2.751 2.099 1.00 85.19 140 PRO A N 1
ATOM 1069 C CA . PRO A 1 140 ? -14.891 1.974 2.695 1.00 85.19 140 PRO A CA 1
ATOM 1070 C C . PRO A 1 140 ? -14.642 1.672 4.182 1.00 85.19 140 PRO A C 1
ATOM 1072 O O . PRO A 1 140 ? -13.502 1.476 4.594 1.00 85.19 140 PRO A O 1
ATOM 1075 N N . GLY A 1 141 ? -15.702 1.585 4.997 1.00 83.25 141 GLY A N 1
ATOM 1076 C CA . GLY A 1 141 ? -15.570 1.462 6.460 1.00 83.25 141 GLY A CA 1
ATOM 1077 C C . GLY A 1 141 ? -14.729 0.271 6.934 1.00 83.25 141 GLY A C 1
ATOM 1078 O O . GLY A 1 141 ? -13.961 0.394 7.884 1.00 83.25 141 GLY A O 1
ATOM 1079 N N . HIS A 1 142 ? -14.801 -0.865 6.234 1.00 83.25 142 HIS A N 1
ATOM 1080 C CA . HIS A 1 142 ? -13.966 -2.027 6.547 1.00 83.25 142 HIS A CA 1
ATOM 1081 C C . HIS A 1 142 ? -12.473 -1.769 6.293 1.00 83.25 142 HIS A C 1
ATOM 1083 O O . HIS A 1 142 ? -11.647 -2.158 7.115 1.00 83.25 142 HIS A O 1
ATOM 1089 N N . GLU A 1 143 ? -12.124 -1.064 5.213 1.00 86.38 143 GLU A N 1
ATOM 1090 C CA . GLU A 1 143 ? -10.736 -0.707 4.908 1.00 86.38 143 GLU A CA 1
ATOM 1091 C C . GLU A 1 143 ? -10.193 0.306 5.924 1.00 86.38 143 GLU A C 1
ATOM 1093 O O . GLU A 1 143 ? -9.095 0.107 6.443 1.00 86.38 143 GLU A O 1
ATOM 1098 N N . ARG A 1 144 ? -10.981 1.329 6.291 1.00 87.44 144 ARG A N 1
ATOM 1099 C CA . ARG A 1 144 ? -10.579 2.314 7.316 1.00 87.44 144 ARG A CA 1
ATOM 1100 C C . ARG A 1 144 ? -10.264 1.651 8.653 1.00 87.44 144 ARG A C 1
ATOM 1102 O O . ARG A 1 144 ? -9.265 1.968 9.294 1.00 87.44 144 ARG A O 1
ATOM 1109 N N . VAL A 1 145 ? -11.094 0.691 9.063 1.00 90.00 145 VAL A N 1
ATOM 1110 C CA . VAL A 1 145 ? -10.855 -0.091 10.281 1.00 90.00 145 VAL A CA 1
ATOM 1111 C C . VAL A 1 145 ? -9.586 -0.931 10.167 1.00 90.00 145 VAL A C 1
ATOM 1113 O O . VAL A 1 145 ? -8.834 -1.002 11.133 1.00 90.00 145 VAL A O 1
ATOM 1116 N N . HIS A 1 146 ? -9.316 -1.548 9.014 1.00 88.00 146 HIS A N 1
ATOM 1117 C CA . HIS A 1 146 ? -8.070 -2.294 8.812 1.00 88.00 146 HIS A CA 1
ATOM 1118 C C . HIS A 1 146 ? -6.842 -1.383 8.968 1.00 88.00 146 HIS A C 1
ATOM 1120 O O . HIS A 1 146 ? -5.910 -1.743 9.689 1.00 88.00 146 HIS A O 1
ATOM 1126 N N . ALA A 1 147 ? -6.864 -0.184 8.376 1.00 91.38 147 ALA A N 1
ATOM 1127 C CA . ALA A 1 147 ? -5.801 0.810 8.541 1.00 91.38 147 ALA A CA 1
ATOM 1128 C C . ALA A 1 147 ? -5.641 1.248 10.007 1.00 91.38 147 ALA A C 1
ATOM 1130 O O . ALA A 1 147 ? -4.523 1.321 10.519 1.00 91.38 147 ALA A O 1
ATOM 1131 N N . ALA A 1 148 ? -6.754 1.473 10.712 1.00 93.31 148 ALA A N 1
ATOM 1132 C CA . ALA A 1 148 ? -6.751 1.831 12.128 1.00 93.31 148 ALA A CA 1
ATOM 1133 C C . ALA A 1 148 ? -6.201 0.707 13.021 1.00 93.31 148 ALA A C 1
ATOM 1135 O O . ALA A 1 148 ? -5.460 0.987 13.962 1.00 93.31 148 ALA A O 1
ATOM 1136 N N . ILE A 1 149 ? -6.514 -0.559 12.721 1.00 91.44 149 ILE A N 1
ATOM 1137 C CA . ILE A 1 149 ? -5.959 -1.720 13.432 1.00 91.44 149 ILE A CA 1
ATOM 1138 C C . ILE A 1 149 ? -4.450 -1.818 13.215 1.00 91.44 149 ILE A C 1
ATOM 1140 O O . ILE A 1 149 ? -3.713 -1.995 14.188 1.00 91.44 149 ILE A O 1
ATOM 1144 N N . ALA A 1 150 ? -3.982 -1.645 11.976 1.00 91.00 150 ALA A N 1
ATOM 1145 C CA . ALA A 1 150 ? -2.555 -1.639 11.670 1.00 91.00 150 ALA A CA 1
ATOM 1146 C C . ALA A 1 150 ? -1.827 -0.500 12.410 1.00 91.00 150 ALA A C 1
ATOM 1148 O O . ALA A 1 150 ? -0.826 -0.748 13.083 1.00 91.00 150 ALA A O 1
ATOM 1149 N N . LEU A 1 151 ? -2.365 0.728 12.367 1.00 92.88 151 LEU A N 1
ATOM 1150 C CA . LEU A 1 151 ? -1.796 1.882 13.072 1.00 92.88 151 LEU A CA 1
ATOM 1151 C C . LEU A 1 151 ? -1.788 1.684 14.593 1.00 92.88 151 LEU A C 1
ATOM 1153 O O . LEU A 1 151 ? -0.768 1.916 15.236 1.00 92.88 151 LEU A O 1
ATOM 1157 N N . GLY A 1 152 ? -2.906 1.233 15.167 1.00 91.75 152 GLY A N 1
ATOM 1158 C CA . GLY A 1 152 ? -3.015 0.950 16.596 1.00 91.75 152 GLY A CA 1
ATOM 1159 C C . GLY A 1 152 ? -1.969 -0.070 17.036 1.00 91.75 152 GLY A C 1
ATOM 1160 O O . GLY A 1 152 ? -1.198 0.202 17.952 1.00 91.75 152 GLY A O 1
ATOM 1161 N N . THR A 1 153 ? -1.865 -1.192 16.324 1.00 88.75 153 THR A N 1
ATOM 1162 C CA . THR A 1 153 ? -0.852 -2.228 16.584 1.00 88.75 153 THR A CA 1
ATOM 1163 C C . THR A 1 153 ? 0.568 -1.656 16.561 1.00 88.75 153 THR A C 1
ATOM 1165 O O . THR A 1 153 ? 1.355 -1.931 17.469 1.00 88.75 153 THR A O 1
ATOM 1168 N N . ALA A 1 154 ? 0.877 -0.806 15.576 1.00 88.56 154 ALA A N 1
ATOM 1169 C CA . ALA A 1 154 ? 2.186 -0.173 15.463 1.00 88.56 154 ALA A CA 1
ATOM 1170 C C . ALA A 1 154 ? 2.504 0.769 16.644 1.00 88.56 154 ALA A C 1
ATOM 1172 O O . ALA A 1 154 ? 3.615 0.754 17.184 1.00 88.56 154 ALA A O 1
ATOM 1173 N N . LEU A 1 155 ? 1.524 1.566 17.079 1.00 90.12 155 LEU A N 1
ATOM 1174 C CA . LEU A 1 155 ? 1.658 2.480 18.218 1.00 90.12 155 LEU A CA 1
ATOM 1175 C C . LEU A 1 155 ? 1.835 1.722 19.541 1.00 90.12 155 LEU A C 1
ATOM 1177 O O . LEU A 1 155 ? 2.723 2.056 20.325 1.00 90.12 155 LEU A O 1
ATOM 1181 N N . PHE A 1 156 ? 1.068 0.650 19.759 1.00 88.19 156 PHE A N 1
ATOM 1182 C CA . PHE A 1 156 ? 1.207 -0.198 20.947 1.00 88.19 156 PHE A CA 1
ATOM 1183 C C . PHE A 1 156 ? 2.603 -0.812 21.063 1.00 88.19 156 PHE A C 1
ATOM 1185 O O . PHE A 1 156 ? 3.207 -0.745 22.132 1.00 88.19 156 PHE A O 1
ATOM 1192 N N . GLY A 1 157 ? 3.162 -1.363 19.982 1.00 84.00 157 GLY A N 1
ATOM 1193 C CA . GLY A 1 157 ? 4.511 -1.933 20.051 1.00 84.00 157 GLY A CA 1
ATOM 1194 C C . GLY A 1 157 ? 5.634 -0.884 20.154 1.00 84.00 157 GLY A C 1
ATOM 1195 O O . GLY A 1 157 ? 6.748 -1.234 20.529 1.00 84.00 157 GLY A O 1
ATOM 1196 N N . ARG A 1 158 ? 5.355 0.407 19.896 1.00 85.88 158 ARG A N 1
ATOM 1197 C CA . ARG A 1 158 ? 6.254 1.537 20.228 1.00 85.88 158 ARG A CA 1
ATOM 1198 C C . ARG A 1 158 ? 6.105 2.028 21.674 1.00 85.88 158 ARG A C 1
ATOM 1200 O O . ARG A 1 158 ? 6.866 2.896 22.088 1.00 85.88 158 ARG A O 1
ATOM 1207 N N . GLY A 1 159 ? 5.145 1.495 22.433 1.00 85.62 159 GLY A N 1
ATOM 1208 C CA . GLY A 1 159 ? 4.814 1.958 23.782 1.00 85.62 159 GLY A CA 1
ATOM 1209 C C . GLY A 1 159 ? 3.895 3.184 23.819 1.00 85.62 159 GLY A C 1
ATOM 1210 O O . GLY A 1 159 ? 3.565 3.660 24.899 1.00 85.62 159 GLY A O 1
ATOM 1211 N N . GLU A 1 160 ? 3.421 3.676 22.670 1.00 89.31 160 GLU A N 1
ATOM 1212 C CA . GLU A 1 160 ? 2.444 4.770 22.575 1.00 89.31 160 GLU A CA 1
ATOM 1213 C C . GLU A 1 160 ? 1.013 4.241 22.772 1.00 89.31 160 GLU A C 1
ATOM 1215 O O . GLU A 1 160 ? 0.115 4.422 21.944 1.00 89.31 160 GLU A O 1
ATOM 1220 N N . THR A 1 161 ? 0.802 3.533 23.879 1.00 89.00 161 THR A N 1
ATOM 1221 C CA . THR A 1 161 ? -0.400 2.733 24.147 1.00 89.00 161 THR A CA 1
ATOM 1222 C C . THR A 1 161 ? -1.677 3.580 24.187 1.00 89.00 161 THR A C 1
ATOM 1224 O O . THR A 1 161 ? -2.691 3.188 23.610 1.00 89.00 161 THR A O 1
ATOM 1227 N N . GLY A 1 162 ? -1.625 4.788 24.760 1.00 88.94 162 GLY A N 1
ATOM 1228 C CA . GLY A 1 162 ? -2.755 5.726 24.770 1.00 88.94 162 GLY A CA 1
ATOM 1229 C C . GLY A 1 162 ? -3.160 6.215 23.372 1.00 88.94 162 GLY A C 1
ATOM 1230 O O . GLY A 1 162 ? -4.350 6.258 23.047 1.00 88.94 162 GLY A O 1
ATOM 1231 N N . ALA A 1 163 ? -2.183 6.522 22.510 1.00 91.69 163 ALA A N 1
ATOM 1232 C CA . ALA A 1 163 ? -2.440 6.923 21.126 1.00 91.69 163 ALA A CA 1
ATOM 1233 C C . ALA A 1 163 ? -3.012 5.755 20.309 1.00 91.69 163 ALA A C 1
ATOM 1235 O O . ALA A 1 163 ? -4.014 5.921 19.607 1.00 91.69 163 ALA A O 1
ATOM 1236 N N . GLY A 1 164 ? -2.440 4.555 20.462 1.00 92.12 164 GLY A N 1
ATOM 1237 C CA . GLY A 1 164 ? -2.954 3.334 19.839 1.00 92.12 164 GLY A CA 1
ATOM 1238 C C . GLY A 1 164 ? -4.394 3.029 20.257 1.00 92.12 164 GLY A C 1
ATOM 1239 O O . GLY A 1 164 ? -5.248 2.761 19.408 1.00 92.12 164 GLY A O 1
ATOM 1240 N N . ALA A 1 165 ? -4.698 3.153 21.551 1.00 92.06 165 ALA A N 1
ATOM 1241 C CA . ALA A 1 165 ? -6.044 2.957 22.076 1.00 92.06 165 ALA A CA 1
ATOM 1242 C C . ALA A 1 165 ? -7.046 3.980 21.523 1.00 92.06 165 ALA A C 1
ATOM 1244 O O . ALA A 1 165 ? -8.182 3.631 21.195 1.00 92.06 165 ALA A O 1
ATOM 1245 N N . GLN A 1 166 ? -6.641 5.245 21.395 1.00 92.94 166 GLN A N 1
ATOM 1246 C CA . GLN A 1 166 ? -7.494 6.296 20.844 1.00 92.94 166 GLN A CA 1
ATOM 1247 C C . GLN A 1 166 ? -7.849 6.048 19.369 1.00 92.94 166 GLN A C 1
ATOM 1249 O O . GLN A 1 166 ? -9.010 6.224 18.985 1.00 92.94 166 GLN A O 1
ATOM 1254 N N . VAL A 1 167 ? -6.886 5.611 18.551 1.00 94.62 167 VAL A N 1
ATOM 1255 C CA . VAL A 1 167 ? -7.120 5.266 17.136 1.00 94.62 167 VAL A CA 1
ATOM 1256 C C . VAL A 1 167 ? -8.177 4.164 17.015 1.00 94.62 167 VAL A C 1
ATOM 1258 O O . VAL A 1 167 ? -9.151 4.314 16.274 1.00 94.62 167 VAL A O 1
ATOM 1261 N N . LEU A 1 168 ? -8.042 3.091 17.798 1.00 92.75 168 LEU A N 1
ATOM 1262 C CA . LEU A 1 168 ? -8.970 1.957 17.768 1.00 92.75 168 LEU A CA 1
ATOM 1263 C C . LEU A 1 168 ? -10.368 2.313 18.295 1.00 92.75 168 LEU A C 1
ATOM 1265 O O . LEU A 1 168 ? -11.363 1.889 17.705 1.00 92.75 168 LEU A O 1
ATOM 1269 N N . ARG A 1 169 ? -10.469 3.128 19.358 1.00 91.56 169 ARG A N 1
ATOM 1270 C CA . ARG A 1 169 ? -11.762 3.632 19.863 1.00 91.56 169 ARG A CA 1
ATOM 1271 C C . ARG A 1 169 ? -12.488 4.470 18.820 1.00 91.56 169 ARG A C 1
ATOM 1273 O O . ARG A 1 169 ? -13.686 4.287 18.623 1.00 91.56 169 ARG A O 1
ATOM 1280 N N . THR A 1 170 ? -11.758 5.350 18.138 1.00 92.25 170 THR A N 1
ATOM 1281 C CA . THR A 1 170 ? -12.320 6.208 17.087 1.00 92.25 170 THR A CA 1
ATOM 1282 C C . THR A 1 170 ? -12.895 5.353 15.957 1.00 92.25 170 THR A C 1
ATOM 1284 O O . THR A 1 170 ? -14.061 5.509 15.603 1.00 92.25 170 THR A O 1
ATOM 1287 N N . ALA A 1 171 ? -12.132 4.367 15.478 1.00 91.38 171 ALA A N 1
ATOM 1288 C CA . ALA A 1 171 ? -12.586 3.442 14.441 1.00 91.38 171 ALA A CA 1
ATOM 1289 C C . ALA A 1 171 ? -13.800 2.595 14.879 1.00 91.38 171 ALA A C 1
ATOM 1291 O O . ALA A 1 171 ? -14.713 2.348 14.092 1.00 91.38 171 ALA A O 1
ATOM 1292 N N . ALA A 1 172 ? -13.852 2.171 16.146 1.00 89.75 172 ALA A N 1
ATOM 1293 C CA . ALA A 1 172 ? -14.974 1.407 16.691 1.00 89.75 172 ALA A CA 1
ATOM 1294 C C . ALA A 1 172 ? -16.267 2.228 16.875 1.00 89.75 172 ALA A C 1
ATOM 1296 O O . ALA A 1 172 ? -17.347 1.634 16.993 1.00 89.75 172 ALA A O 1
ATOM 1297 N N . ALA A 1 173 ? -16.160 3.558 16.928 1.00 88.50 173 ALA A N 1
ATOM 1298 C CA . ALA A 1 173 ? -17.276 4.477 17.133 1.00 88.50 173 ALA A CA 1
ATOM 1299 C C . ALA A 1 173 ? -17.946 4.936 15.825 1.00 88.50 173 ALA A C 1
ATOM 1301 O O . ALA A 1 173 ? -19.105 5.344 15.868 1.00 88.50 173 ALA A O 1
ATOM 1302 N N . GLU A 1 174 ? -17.265 4.851 14.673 1.00 84.81 174 GLU A N 1
ATOM 1303 C CA . GLU A 1 174 ? -17.818 5.291 13.377 1.00 84.81 174 GLU A CA 1
ATOM 1304 C C . GLU A 1 174 ? -19.094 4.526 12.989 1.00 84.81 174 GLU A C 1
ATOM 1306 O O . GLU A 1 174 ? -20.102 5.129 12.624 1.00 84.81 174 GLU A O 1
ATOM 1311 N N . GLU A 1 175 ? -19.071 3.194 13.101 1.00 82.25 175 GLU A N 1
ATOM 1312 C CA . GLU A 1 175 ? -20.219 2.326 12.812 1.00 82.25 175 GLU A CA 1
ATOM 1313 C C . GLU A 1 175 ? -20.373 1.246 13.896 1.00 82.25 175 GLU A C 1
ATOM 1315 O O . GLU A 1 175 ? -19.968 0.097 13.686 1.00 82.25 175 GLU A O 1
ATOM 1320 N N . PRO A 1 176 ? -20.975 1.566 15.058 1.00 78.75 176 PRO A N 1
ATOM 1321 C CA . PRO A 1 176 ? -20.903 0.721 16.254 1.00 78.75 176 PRO A CA 1
ATOM 1322 C C . PRO A 1 176 ? -21.455 -0.706 16.092 1.00 78.75 176 PRO A C 1
ATOM 1324 O O . PRO A 1 176 ? -21.011 -1.634 16.770 1.00 78.75 176 PRO A O 1
ATOM 1327 N N . ASP A 1 177 ? -22.403 -0.922 15.186 1.00 81.88 177 ASP A N 1
ATOM 1328 C CA . ASP A 1 177 ? -23.025 -2.238 14.993 1.00 81.88 177 ASP A CA 1
ATOM 1329 C C . ASP A 1 177 ? -22.356 -3.057 13.865 1.00 81.88 177 ASP A C 1
ATOM 1331 O O . ASP A 1 177 ? -22.720 -4.212 13.612 1.00 81.88 177 ASP A O 1
ATOM 1335 N N . SER A 1 178 ? -21.344 -2.492 13.199 1.00 84.81 178 SER A N 1
ATOM 1336 C CA . SER A 1 178 ? -20.654 -3.118 12.069 1.00 84.81 178 SER A CA 1
ATOM 1337 C C . SER A 1 178 ? -19.670 -4.215 12.512 1.00 84.81 178 SER A C 1
ATOM 1339 O O . SER A 1 178 ? -19.137 -4.209 13.626 1.00 84.81 178 SER A O 1
ATOM 1341 N N . ALA A 1 179 ? -19.423 -5.198 11.638 1.00 86.75 179 ALA A N 1
ATOM 1342 C CA . ALA A 1 179 ? -18.381 -6.204 11.873 1.00 86.75 179 ALA A CA 1
ATOM 1343 C C . ALA A 1 179 ? -16.969 -5.588 11.991 1.00 86.75 179 ALA A C 1
ATOM 1345 O O . ALA A 1 179 ? -16.254 -5.977 12.916 1.00 86.75 179 ALA A O 1
ATOM 1346 N N . PRO A 1 180 ? -16.587 -4.592 11.166 1.00 85.25 180 PRO A N 1
ATOM 1347 C CA . PRO A 1 180 ? -15.334 -3.863 11.340 1.00 85.25 180 PRO A CA 1
ATOM 1348 C C . PRO A 1 180 ? -15.195 -3.210 12.724 1.00 85.25 180 PRO A C 1
ATOM 1350 O O . PRO A 1 180 ? -14.196 -3.425 13.406 1.00 85.25 180 PRO A O 1
ATOM 1353 N N . ALA A 1 181 ? -16.216 -2.506 13.219 1.00 86.00 181 ALA A N 1
ATOM 1354 C CA . ALA A 1 181 ? -16.143 -1.896 14.549 1.00 86.00 181 ALA A CA 1
ATOM 1355 C C . ALA A 1 181 ? -15.932 -2.931 15.668 1.00 86.00 181 ALA A C 1
ATOM 1357 O O . ALA A 1 181 ? -15.200 -2.673 16.625 1.00 86.00 181 ALA A O 1
ATOM 1358 N N . ARG A 1 182 ? -16.517 -4.132 15.543 1.00 88.00 182 ARG A N 1
ATOM 1359 C CA . ARG A 1 182 ? -16.232 -5.241 16.469 1.00 88.00 182 ARG A CA 1
ATOM 1360 C C . ARG A 1 182 ? -14.775 -5.697 16.392 1.00 88.00 182 ARG A C 1
ATOM 1362 O O . ARG A 1 182 ? -14.183 -5.936 17.439 1.00 88.00 182 ARG A O 1
ATOM 1369 N N . ALA A 1 183 ? -14.189 -5.785 15.198 1.00 88.94 183 ALA A N 1
ATOM 1370 C CA . ALA A 1 183 ? -12.778 -6.138 15.036 1.00 88.94 183 ALA A CA 1
ATOM 1371 C C . ALA A 1 183 ? -11.851 -5.111 15.710 1.00 88.94 183 ALA A C 1
ATOM 1373 O O . ALA A 1 183 ? -10.941 -5.504 16.437 1.00 88.94 183 ALA A O 1
ATOM 1374 N N . ALA A 1 184 ? -12.136 -3.811 15.566 1.00 90.19 184 ALA A N 1
ATOM 1375 C CA . ALA A 1 184 ? -11.387 -2.753 16.247 1.00 90.19 184 ALA A CA 1
ATOM 1376 C C . ALA A 1 184 ? -11.445 -2.886 17.781 1.00 90.19 184 ALA A C 1
ATOM 1378 O O . ALA A 1 184 ? -10.422 -2.747 18.448 1.00 90.19 184 ALA A O 1
ATOM 1379 N N . ARG A 1 185 ? -12.614 -3.226 18.347 1.00 88.88 185 ARG A N 1
ATOM 1380 C CA . ARG A 1 185 ? -12.761 -3.493 19.794 1.00 88.88 185 ARG A CA 1
ATOM 1381 C C . ARG A 1 185 ? -11.956 -4.697 20.252 1.00 88.88 185 ARG A C 1
ATOM 1383 O O . ARG A 1 185 ? -11.317 -4.635 21.294 1.00 88.88 185 ARG A O 1
ATOM 1390 N N . VAL A 1 186 ? -11.999 -5.791 19.493 1.00 89.81 186 VAL A N 1
ATOM 1391 C CA . VAL A 1 186 ? -11.234 -7.000 19.822 1.00 89.81 186 VAL A CA 1
ATOM 1392 C C . VAL A 1 186 ? -9.738 -6.697 19.807 1.00 89.81 186 VAL A C 1
ATOM 1394 O O . VAL A 1 186 ? -9.053 -7.041 20.766 1.00 89.81 186 VAL A O 1
ATOM 1397 N N . ALA A 1 187 ? -9.246 -6.002 18.776 1.00 89.38 187 ALA A N 1
ATOM 1398 C CA . ALA A 1 187 ? -7.848 -5.584 18.697 1.00 89.38 187 ALA A CA 1
ATOM 1399 C C . ALA A 1 187 ? -7.455 -4.712 19.898 1.00 89.38 187 ALA A C 1
ATOM 1401 O O . ALA A 1 187 ? -6.423 -4.938 20.518 1.00 89.38 187 ALA A O 1
ATOM 1402 N N . LEU A 1 188 ? -8.311 -3.763 20.271 1.00 89.12 188 LEU A N 1
ATOM 1403 C CA . LEU A 1 188 ? -8.088 -2.880 21.408 1.00 89.12 188 LEU A CA 1
ATOM 1404 C C . LEU A 1 188 ? -7.982 -3.641 22.735 1.00 89.12 188 LEU A C 1
ATOM 1406 O O . LEU A 1 188 ? -7.026 -3.437 23.473 1.00 89.12 188 LEU A O 1
ATOM 1410 N N . VAL A 1 189 ? -8.901 -4.574 23.003 1.00 88.62 189 VAL A N 1
ATOM 1411 C CA . VAL A 1 189 ? -8.835 -5.434 24.198 1.00 88.62 189 VAL A CA 1
ATOM 1412 C C . VAL A 1 189 ? -7.548 -6.257 24.216 1.00 88.62 189 VAL A C 1
ATOM 1414 O O . VAL A 1 189 ? -6.880 -6.320 25.243 1.00 88.62 189 VAL A O 1
ATOM 1417 N N . GLN A 1 190 ? -7.183 -6.870 23.087 1.00 87.25 190 GLN A N 1
ATOM 1418 C CA . GLN A 1 190 ? -5.980 -7.699 22.994 1.00 87.25 190 GLN A CA 1
ATOM 1419 C C . GLN A 1 190 ? -4.693 -6.897 23.219 1.00 87.25 190 GLN A C 1
ATOM 1421 O O . GLN A 1 190 ? -3.786 -7.367 23.902 1.00 87.25 190 GLN A O 1
ATOM 1426 N N . LEU A 1 191 ? -4.605 -5.693 22.653 1.00 86.31 191 LEU A N 1
ATOM 1427 C CA . LEU A 1 191 ? -3.404 -4.861 22.722 1.00 86.31 191 LEU A CA 1
ATOM 1428 C C . LEU A 1 191 ? -3.246 -4.167 24.082 1.00 86.31 191 LEU A C 1
ATOM 1430 O O . LEU A 1 191 ? -2.120 -3.991 24.548 1.00 86.31 191 LEU A O 1
ATOM 1434 N N . SER A 1 192 ? -4.353 -3.833 24.750 1.00 84.62 192 SER A N 1
ATOM 1435 C CA . SER A 1 192 ? -4.351 -3.239 26.092 1.00 84.62 192 SER A CA 1
ATOM 1436 C C . SER A 1 192 ? -4.096 -4.241 27.222 1.00 84.62 192 SER A C 1
ATOM 1438 O O . SER A 1 192 ? -3.893 -3.812 28.352 1.00 84.62 192 SER A O 1
ATOM 1440 N N . ASP A 1 193 ? -4.074 -5.555 26.970 1.00 79.69 193 ASP A N 1
ATOM 1441 C CA . ASP A 1 193 ? -3.998 -6.565 28.043 1.00 79.69 193 ASP A CA 1
ATOM 1442 C C . ASP A 1 193 ? -2.727 -6.457 28.912 1.00 79.69 193 ASP A C 1
ATOM 1444 O O . ASP A 1 193 ? -2.736 -6.813 30.091 1.00 79.69 193 ASP A O 1
ATOM 1448 N N . ARG A 1 194 ? -1.640 -5.903 28.356 1.00 69.44 194 ARG A N 1
ATOM 1449 C CA . ARG A 1 194 ? -0.361 -5.717 29.065 1.00 69.44 194 ARG A CA 1
ATOM 1450 C C . ARG A 1 194 ? -0.278 -4.447 29.917 1.00 69.44 194 ARG A C 1
ATOM 1452 O O . ARG A 1 194 ? 0.690 -4.302 30.658 1.00 69.44 194 ARG A O 1
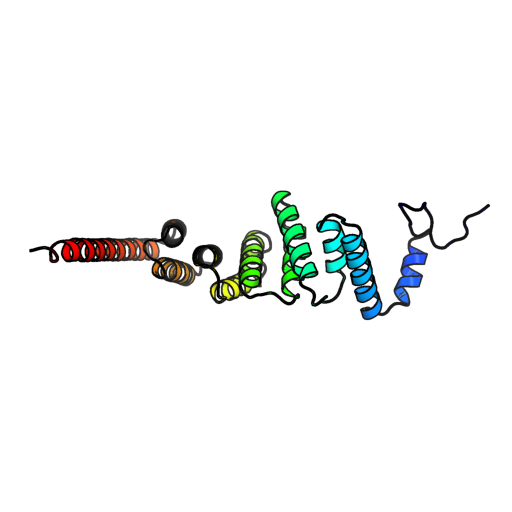ATOM 1459 N N . ASP A 1 195 ? -1.263 -3.558 29.834 1.00 78.50 195 ASP A N 1
ATOM 1460 C CA . ASP A 1 195 ? -1.325 -2.301 30.581 1.00 78.50 195 ASP A CA 1
ATOM 1461 C C . ASP A 1 195 ? -2.579 -2.306 31.466 1.00 78.50 195 ASP A C 1
ATOM 1463 O O . ASP A 1 195 ? -3.707 -2.242 30.982 1.00 78.50 195 ASP A O 1
ATOM 1467 N N . LEU A 1 196 ? -2.392 -2.434 32.782 1.00 73.38 196 LEU A N 1
ATOM 1468 C CA . LEU A 1 196 ? -3.499 -2.597 33.729 1.00 73.38 196 LEU A CA 1
ATOM 1469 C C . LEU A 1 196 ? -4.420 -1.370 33.802 1.00 73.38 196 LEU A C 1
ATOM 1471 O O . LEU A 1 196 ? -5.615 -1.542 34.058 1.00 73.38 196 LEU A O 1
ATOM 1475 N N . GLU A 1 197 ? -3.883 -0.166 33.598 1.00 81.56 197 GLU A N 1
ATOM 1476 C CA . GLU A 1 197 ? -4.647 1.083 33.638 1.00 81.56 197 GLU A CA 1
ATOM 1477 C C . GLU A 1 197 ? -5.493 1.207 32.373 1.00 81.56 197 GLU A C 1
ATOM 1479 O O . GLU A 1 197 ? -6.721 1.285 32.461 1.00 81.56 197 GLU A O 1
ATOM 1484 N N . LEU A 1 198 ? -4.871 1.045 31.201 1.00 76.62 198 LEU A N 1
ATOM 1485 C CA . LEU A 1 198 ? -5.594 1.016 29.928 1.00 76.62 198 LEU A CA 1
ATOM 1486 C C . LEU A 1 198 ? -6.612 -0.117 29.860 1.00 76.62 198 LEU A C 1
ATOM 1488 O O . LEU A 1 198 ? -7.698 0.059 29.314 1.00 76.62 198 LEU A O 1
ATOM 1492 N N . ARG A 1 199 ? -6.300 -1.283 30.427 1.00 76.88 199 ARG A N 1
ATOM 1493 C CA . ARG A 1 199 ? -7.239 -2.403 30.497 1.00 76.88 199 ARG A CA 1
ATOM 1494 C C . ARG A 1 199 ? -8.490 -2.029 31.290 1.00 76.88 199 ARG A C 1
ATOM 1496 O O . ARG A 1 199 ? -9.589 -2.411 30.894 1.00 76.88 199 ARG A O 1
ATOM 1503 N N . ARG A 1 200 ? -8.343 -1.294 32.396 1.00 82.12 200 ARG A N 1
ATOM 1504 C CA . ARG A 1 200 ? -9.476 -0.846 33.215 1.00 82.12 200 ARG A CA 1
ATOM 1505 C C . ARG A 1 200 ? -10.330 0.172 32.469 1.00 82.12 200 ARG A C 1
ATOM 1507 O O . ARG A 1 200 ? -11.528 -0.056 32.330 1.00 82.12 200 ARG A O 1
ATOM 1514 N N . GLU A 1 201 ? -9.704 1.214 31.924 1.00 83.12 201 GLU A N 1
ATOM 1515 C CA . GLU A 1 201 ? -10.388 2.206 31.083 1.00 83.12 201 GLU A CA 1
ATOM 1516 C C . GLU A 1 201 ? -11.135 1.537 29.923 1.00 83.12 201 GLU A C 1
ATOM 1518 O O . GLU A 1 201 ? -12.237 1.943 29.555 1.00 83.12 201 GLU A O 1
ATOM 1523 N N . MET A 1 202 ? -10.558 0.467 29.369 1.00 80.06 202 MET A N 1
ATOM 1524 C CA . MET A 1 202 ? -11.167 -0.271 28.275 1.00 80.06 202 MET A CA 1
ATOM 1525 C C . MET A 1 202 ? -12.424 -1.031 28.670 1.00 80.06 202 MET A C 1
ATOM 1527 O O . MET A 1 202 ? -13.416 -1.007 27.939 1.00 80.06 202 MET A O 1
ATOM 1531 N N . TYR A 1 203 ? -12.395 -1.719 29.809 1.00 80.19 203 TYR A N 1
ATOM 1532 C CA . TYR A 1 203 ? -13.575 -2.415 30.308 1.00 80.19 203 TYR A CA 1
ATOM 1533 C C . TYR A 1 203 ? -14.697 -1.438 30.665 1.00 80.19 203 TYR A C 1
ATOM 1535 O O . TYR A 1 203 ? -15.852 -1.724 30.346 1.00 80.19 203 TYR A O 1
ATOM 1543 N N . ASP A 1 204 ? -14.357 -0.283 31.242 1.00 85.00 204 ASP A N 1
ATOM 1544 C CA . ASP A 1 204 ? -15.321 0.777 31.547 1.00 85.00 204 ASP A CA 1
ATOM 1545 C C . ASP A 1 204 ? -15.975 1.295 30.251 1.00 85.00 204 ASP A C 1
ATOM 1547 O O . ASP A 1 204 ? -17.201 1.283 30.121 1.00 85.00 204 ASP A O 1
ATOM 1551 N N . TRP A 1 205 ? -15.169 1.612 29.232 1.00 82.62 205 TRP A N 1
ATOM 1552 C CA . TRP A 1 205 ? -15.661 2.044 27.919 1.00 82.62 205 TRP A CA 1
ATOM 1553 C C . TRP A 1 205 ? -16.550 0.997 27.224 1.00 82.62 205 TRP A C 1
ATOM 1555 O O . TRP A 1 205 ? -17.604 1.330 26.676 1.00 82.62 205 TRP A O 1
ATOM 1565 N N . LEU A 1 206 ? -16.170 -0.287 27.253 1.00 80.25 206 LEU A N 1
ATOM 1566 C CA . LEU A 1 206 ? -16.996 -1.367 26.697 1.00 80.25 206 LEU A CA 1
ATOM 1567 C C . LEU A 1 206 ? -18.332 -1.511 27.438 1.00 80.25 206 LEU A C 1
ATOM 1569 O O . LEU A 1 206 ? -19.348 -1.828 26.809 1.00 80.25 206 LEU A O 1
ATOM 1573 N N . GLY A 1 207 ? -18.338 -1.281 28.753 1.00 80.81 207 GLY A N 1
ATOM 1574 C CA . GLY A 1 207 ? -19.548 -1.238 29.569 1.00 80.81 207 GLY A CA 1
ATOM 1575 C C . GLY A 1 207 ? -20.498 -0.132 29.111 1.00 80.81 207 GLY A C 1
ATOM 1576 O O . GLY A 1 207 ? -21.669 -0.402 28.830 1.00 80.81 207 GLY A O 1
ATOM 1577 N N . GLU A 1 208 ? -19.982 1.085 28.945 1.00 84.38 208 GLU A N 1
ATOM 1578 C CA . GLU A 1 208 ? -20.751 2.239 28.464 1.00 84.38 208 GLU A CA 1
ATOM 1579 C C . GLU A 1 208 ? -21.335 2.011 27.060 1.00 84.38 208 GLU A C 1
ATOM 1581 O O . GLU A 1 208 ? -22.520 2.272 26.822 1.00 84.38 208 GLU A O 1
ATOM 1586 N N . GLU A 1 209 ? -20.551 1.457 26.129 1.00 76.12 209 GLU A N 1
ATOM 1587 C CA . GLU A 1 209 ? -21.032 1.119 24.783 1.00 76.12 209 GLU A CA 1
ATOM 1588 C C . GLU A 1 209 ? -22.127 0.044 24.814 1.00 76.12 209 GLU A C 1
ATOM 1590 O O . GLU A 1 209 ? -23.135 0.157 24.106 1.00 76.12 209 GLU A O 1
ATOM 1595 N N . ALA A 1 210 ? -21.980 -0.984 25.657 1.00 78.94 210 ALA A N 1
ATOM 1596 C CA . ALA A 1 210 ? -22.987 -2.030 25.815 1.00 78.94 210 ALA A CA 1
ATOM 1597 C C . ALA A 1 210 ? -24.304 -1.469 26.374 1.00 78.94 210 ALA A C 1
ATOM 1599 O O . ALA A 1 210 ? -25.390 -1.824 25.899 1.00 78.94 210 ALA A O 1
ATOM 1600 N N . GLU A 1 211 ? -24.235 -0.557 27.344 1.00 81.50 211 GLU A N 1
ATOM 1601 C CA . GLU A 1 211 ? -25.407 0.168 27.833 1.00 81.50 211 GLU A CA 1
ATOM 1602 C C . GLU A 1 211 ? -26.031 1.052 26.750 1.00 81.50 211 GLU A C 1
ATOM 1604 O O . GLU A 1 211 ? -27.254 1.053 26.572 1.00 81.50 211 GLU A O 1
ATOM 1609 N N . GLY A 1 212 ? -25.207 1.769 25.985 1.00 81.12 212 GLY A N 1
ATOM 1610 C CA . GLY A 1 212 ? -25.637 2.575 24.848 1.00 81.12 212 GLY A CA 1
ATOM 1611 C C . GLY A 1 212 ? -26.384 1.745 23.802 1.00 81.12 212 GLY A C 1
ATOM 1612 O O . GLY A 1 212 ? -27.484 2.115 23.381 1.00 81.12 212 GLY A O 1
ATOM 1613 N N . ALA A 1 213 ? -25.846 0.581 23.436 1.00 76.56 213 ALA A N 1
ATOM 1614 C CA . ALA A 1 213 ? -26.470 -0.356 22.507 1.00 76.56 213 ALA A CA 1
ATOM 1615 C C . ALA A 1 213 ? -27.824 -0.869 23.025 1.00 76.56 213 ALA A C 1
ATOM 1617 O O . ALA A 1 213 ? -28.807 -0.860 22.278 1.00 76.56 213 ALA A O 1
ATOM 1618 N N . ARG A 1 214 ? -27.919 -1.225 24.317 1.00 79.56 214 ARG A N 1
ATOM 1619 C CA . ARG A 1 214 ? -29.190 -1.609 24.967 1.00 79.56 214 ARG A CA 1
ATOM 1620 C C . ARG A 1 214 ? -30.225 -0.481 24.927 1.00 79.56 214 ARG A C 1
ATOM 1622 O O . ARG A 1 214 ? -31.399 -0.719 24.649 1.00 79.56 214 ARG A O 1
ATOM 1629 N N . ARG A 1 215 ? -29.813 0.770 25.153 1.00 81.88 215 ARG A N 1
ATOM 1630 C CA . ARG A 1 215 ? -30.714 1.934 25.050 1.00 81.88 215 ARG A CA 1
ATOM 1631 C C . ARG A 1 215 ? -31.186 2.158 23.609 1.00 81.88 215 ARG A C 1
ATOM 1633 O O . ARG A 1 215 ? -32.354 2.489 23.393 1.00 81.88 215 ARG A O 1
ATOM 1640 N N . ARG A 1 216 ? -30.312 1.970 22.611 1.00 81.12 216 ARG A N 1
ATOM 1641 C CA . ARG A 1 216 ? -30.656 2.077 21.179 1.00 81.12 216 ARG A CA 1
ATOM 1642 C C . ARG A 1 216 ? -31.647 0.992 20.749 1.00 81.12 216 ARG A C 1
ATOM 1644 O O . ARG A 1 216 ? -32.620 1.311 20.062 1.00 81.12 216 ARG A O 1
ATOM 1651 N N . SER A 1 217 ? -31.453 -0.254 21.184 1.00 73.56 217 SER A N 1
ATOM 1652 C CA . SER A 1 217 ? -32.373 -1.358 20.880 1.00 73.56 217 SER A CA 1
ATOM 1653 C C . SER A 1 217 ? -33.742 -1.165 21.540 1.00 73.56 217 SER A C 1
ATOM 1655 O O . SER A 1 217 ? -34.759 -1.292 20.859 1.00 73.56 217 SER A O 1
ATOM 1657 N N . ALA A 1 218 ? -33.791 -0.728 22.804 1.00 77.56 218 ALA A N 1
ATOM 1658 C CA . ALA A 1 218 ? -35.041 -0.391 23.493 1.00 77.56 218 ALA A CA 1
ATOM 1659 C C . ALA A 1 218 ? -35.816 0.745 22.792 1.00 77.56 218 ALA A C 1
ATOM 1661 O O . ALA A 1 218 ? -37.034 0.670 22.635 1.00 77.56 218 ALA A O 1
ATOM 1662 N N . ARG A 1 219 ? -35.118 1.775 22.291 1.00 73.81 219 ARG A N 1
ATOM 1663 C CA . ARG A 1 219 ? -35.727 2.869 21.508 1.00 73.81 219 ARG A CA 1
ATOM 1664 C C . ARG A 1 219 ? -36.238 2.429 20.133 1.00 73.81 219 ARG A C 1
ATOM 1666 O O . ARG A 1 219 ? -37.215 3.005 19.658 1.00 73.81 219 ARG A O 1
ATOM 1673 N N . ARG A 1 220 ? -35.592 1.455 19.480 1.00 64.94 220 ARG A N 1
ATOM 1674 C CA . ARG A 1 220 ? -36.087 0.860 18.222 1.00 64.94 220 ARG A CA 1
ATOM 1675 C C . ARG A 1 220 ? -37.316 -0.019 18.471 1.00 64.94 220 ARG A C 1
ATOM 1677 O O . ARG A 1 220 ? -38.295 0.122 17.748 1.00 64.94 220 ARG A O 1
ATOM 1684 N N . GLY A 1 221 ? -37.308 -0.833 19.528 1.00 60.47 221 GLY A N 1
ATOM 1685 C CA . GLY A 1 221 ? -38.455 -1.660 19.925 1.00 60.47 221 GLY A CA 1
ATOM 1686 C C . GLY A 1 221 ? -39.679 -0.844 20.359 1.00 60.47 221 GLY A C 1
ATOM 1687 O O . GLY A 1 221 ? -40.799 -1.174 19.986 1.00 60.47 221 GLY A O 1
ATOM 1688 N N . GLY A 1 222 ? -39.475 0.275 21.063 1.00 57.47 222 GLY A N 1
ATOM 1689 C CA . GLY A 1 222 ? -40.561 1.158 21.507 1.00 57.47 222 GLY A CA 1
ATOM 1690 C C . GLY A 1 222 ? -41.257 1.950 20.392 1.00 57.47 222 GLY A C 1
ATOM 1691 O O . GLY A 1 222 ? -42.408 2.336 20.561 1.00 57.47 222 GLY A O 1
ATOM 1692 N N . ARG A 1 223 ? -40.608 2.171 19.236 1.00 55.03 223 ARG A N 1
ATOM 1693 C CA . ARG A 1 223 ? -41.231 2.859 18.085 1.00 55.03 223 ARG A CA 1
ATOM 1694 C C . ARG A 1 223 ? -42.156 1.957 17.263 1.00 55.03 223 ARG A C 1
ATOM 1696 O O . ARG A 1 223 ? -43.060 2.482 16.624 1.00 55.03 223 ARG A O 1
ATOM 1703 N N . CYS A 1 224 ? -41.988 0.633 17.308 1.00 52.41 224 CYS A N 1
ATOM 1704 C CA . CYS A 1 224 ? -42.888 -0.297 16.612 1.00 52.41 224 CYS A CA 1
ATOM 1705 C C . CYS A 1 224 ? -44.263 -0.452 17.287 1.00 52.41 224 CYS A C 1
ATOM 1707 O O . CYS A 1 224 ? -45.198 -0.901 16.634 1.00 52.41 224 CYS A O 1
ATOM 1709 N N . CYS A 1 225 ? -44.432 -0.063 18.556 1.00 53.66 225 CYS A N 1
ATOM 1710 C CA . CYS A 1 225 ? -45.696 -0.269 19.279 1.00 53.66 225 CYS A CA 1
ATOM 1711 C C . CYS A 1 225 ? -46.713 0.884 19.154 1.00 53.66 225 CYS A C 1
ATOM 1713 O O . CYS A 1 225 ? -47.789 0.799 19.742 1.00 53.66 225 CYS A O 1
ATOM 1715 N N . CYS A 1 226 ? -46.413 1.954 18.408 1.00 53.31 226 CYS A N 1
ATOM 1716 C CA . CYS A 1 226 ? -47.270 3.149 18.338 1.00 53.31 226 CYS A CA 1
ATOM 1717 C C . CYS A 1 226 ? -48.024 3.331 17.007 1.00 53.31 226 CYS A C 1
ATOM 1719 O O . CYS A 1 226 ? -48.635 4.377 16.811 1.00 53.31 226 CYS A O 1
ATOM 1721 N N . GLY A 1 227 ? -47.999 2.357 16.092 1.00 52.56 227 GLY A N 1
ATOM 1722 C CA . GLY A 1 227 ? -48.541 2.521 14.739 1.00 52.56 227 GLY A CA 1
ATOM 1723 C C . GLY A 1 227 ? -49.392 1.355 14.251 1.00 52.56 227 GLY A C 1
ATOM 1724 O O . GLY A 1 227 ? -48.988 0.708 13.302 1.00 52.56 227 GLY A O 1
ATOM 1725 N N . THR A 1 228 ? -50.532 1.102 14.899 1.00 49.25 228 THR A N 1
ATOM 1726 C CA . THR A 1 228 ? -51.789 0.613 14.285 1.00 49.25 228 THR A CA 1
ATOM 1727 C C . THR A 1 228 ? -52.841 0.491 15.389 1.00 49.25 228 THR A C 1
ATOM 1729 O O . THR A 1 228 ? -52.890 -0.509 16.107 1.00 49.25 228 THR A O 1
ATOM 1732 N N . ARG A 1 229 ? -53.668 1.523 15.538 1.00 46.12 229 ARG A N 1
ATOM 1733 C CA . ARG A 1 229 ? -55.051 1.416 16.006 1.00 46.12 229 ARG A CA 1
ATOM 1734 C C . ARG A 1 229 ? -55.899 2.321 15.135 1.00 46.12 229 ARG A C 1
ATOM 1736 O O . ARG A 1 229 ? -55.373 3.396 14.771 1.00 46.12 229 ARG A O 1
#

Foldseek 3Di:
DDPPDQWDDDPVDIDGPDVVSVVVVCVPDDLQRQQVVLQVVLVVCVVVVHQLQVSLVSLLSHAAPQDPVLLVSLCRNLVVCVVVVVLVSNLSSLVSSCNYDDDLQSLLQSLLVNLQVCLVPVVDPCSLVSLVSSLPTDYPLLSNLSSLLSNLVSCLVVVVNVVSLVSLVVSLPPDVVDPSSVVSLVSNCVSCVVPPVSNVVSVVVVVVSVVVVVVVVVVVVVVVVPPDD

Secondary structure (DSSP, 8-state):
----SSEEEETTEEEESSHHHHHHHHHT--HHHHHHHHHHHHHHHHHHT--HHHHHHHHTTS----SHHHHHHHHHHHHHHHHTT-HHHHHHHHHHHTTS---HHHHHHHHHHHHHHHHHHS--TTHHHHHHHHHHS---HHHHHHHHHHHHHHHHHTT-HHHHHHHHHHHHHHSTTSHHHHHHHHHHHHHHTT-HHHHHHHHHHHHHHHHHHHHHHHHHHHHGGGS--

pLDDT: mean 85.13, std 11.34, range [43.69, 97.88]

Radius of gyration: 25.59 Å; chains: 1; bounding box: 87×27×73 Å

Sequence (229 aa):
MTHLGPLTGGPDAVRWAHPLLRDAVLAGWTDARRRLAHREAAEALLRRGDRAEPVARRLLHAGTVGAPWASRVLGDAATAALDDARLDDAAAFLRRALHEPLPDTLRHRLLTELGSPEYFFDAAADGIPRLVEAVRLPAPGHERVHAAIALGTALFGRGETGAGAQVLRTAAAEEPDSAPARAARVALVQLSDRDLELRREMYDWLGEEAEGARRRSARRGGRCCCGTR